Protein AF-A0A7S1QYD1-F1 (afdb_monomer_lite)

Foldseek 3Di:
DDDDPDPPDDDVQKDKDKDFADPLLDPVLLVLVQPDPQQQLLCLQLVWPDKDKDWDFDDDPPPDTDTTIMIMTIDGPSSRVSSNLVVNQVSVCSSPPAAPDRDPVLVVQWDKDWAQPVCPCVCQDDSRVNVVVLCVVLSKHKDFRDKDAADPDDDDPPDPVCVLVVVLVCRLRHITTIMIIGHPPQSNLLSRVVSVLVRCLVRPCNVVDPADAQGKDDDPAQFKDKIKGFHHDQCQVVQDQVVQVVLCVVLVWRWDDHRRIIITTGGPSSSVSSVD

Sequence (276 aa):
MASRMEVAQPCNGIGLDFTELPSSTTYGTTNRLRQSETLTPVRRASGCIKVEMFMHPKWSATADRSDVPCVLTVGTREQRWKASQLIVAFAASLGGKGLMALPAHLAGECRLVCVPNGMMAGFLGPRLCNLHRVEEETGAFAFVLRERRGQQGKRDLDDSADMLKVMLDQLRTGPASEIAIFGPARARLAAEIKTMAQIEERYHGYFERSAGPGSEVLDPVEGLGIDMVWLAGDFEDSASRTRAEILSGASGCHVESAGRLVFVAGARGQRARARE

Radius of gyration: 22.44 Å; chains: 1; bounding box: 51×50×75 Å

Structure (mmCIF, N/CA/C/O backbone):
data_AF-A0A7S1QYD1-F1
#
_entry.id   AF-A0A7S1QYD1-F1
#
loop_
_atom_site.group_PDB
_atom_site.id
_atom_site.type_symbol
_atom_site.label_atom_id
_atom_site.label_alt_id
_atom_site.label_comp_id
_atom_site.label_asym_id
_atom_site.label_entity_id
_atom_site.label_seq_id
_atom_site.pdbx_PDB_ins_code
_atom_site.Cartn_x
_atom_site.Cartn_y
_atom_site.Cartn_z
_atom_site.occupancy
_atom_site.B_iso_or_equiv
_atom_site.auth_seq_id
_atom_site.auth_comp_id
_atom_site.auth_asym_id
_atom_site.auth_atom_id
_atom_site.pdbx_PDB_model_num
ATOM 1 N N . MET A 1 1 ? 16.521 -20.429 -47.624 1.00 37.50 1 MET A N 1
ATOM 2 C CA . MET A 1 1 ? 15.920 -21.263 -46.561 1.00 37.50 1 MET A CA 1
ATOM 3 C C . MET A 1 1 ? 16.365 -20.703 -45.220 1.00 37.50 1 MET A C 1
ATOM 5 O O . MET A 1 1 ? 17.507 -20.916 -44.844 1.00 37.50 1 MET A O 1
ATOM 9 N N . ALA A 1 2 ? 15.526 -19.906 -44.556 1.00 35.50 2 ALA A N 1
ATOM 10 C CA . ALA A 1 2 ? 15.816 -19.423 -43.207 1.00 35.50 2 ALA A CA 1
ATOM 11 C C . ALA A 1 2 ? 15.525 -20.563 -42.226 1.00 35.50 2 ALA A C 1
ATOM 13 O O . ALA A 1 2 ? 14.392 -21.047 -42.180 1.00 35.50 2 ALA A O 1
ATOM 14 N N . SER A 1 3 ? 16.544 -21.039 -41.504 1.00 40.72 3 SER A N 1
ATOM 15 C CA . SER A 1 3 ? 16.325 -22.034 -40.460 1.00 40.72 3 SER A CA 1
ATOM 16 C C . SER A 1 3 ? 15.527 -21.376 -39.338 1.00 40.72 3 SER A C 1
ATOM 18 O O . SER A 1 3 ? 15.857 -20.305 -38.826 1.00 40.72 3 SER A O 1
ATOM 20 N N . ARG A 1 4 ? 14.401 -22.000 -39.009 1.00 41.09 4 ARG A N 1
ATOM 21 C CA . ARG A 1 4 ? 13.581 -21.647 -37.861 1.00 41.09 4 ARG A CA 1
ATOM 22 C C . ARG A 1 4 ? 14.432 -21.984 -36.639 1.00 41.09 4 ARG A C 1
ATOM 24 O O . ARG A 1 4 ? 14.657 -23.160 -36.380 1.00 41.09 4 ARG A O 1
ATOM 31 N N . MET A 1 5 ? 14.972 -20.971 -35.956 1.00 34.75 5 MET A N 1
ATOM 32 C CA . MET A 1 5 ? 15.624 -21.172 -34.661 1.00 34.75 5 MET A CA 1
ATOM 33 C C . MET A 1 5 ? 14.607 -21.844 -33.744 1.00 34.75 5 MET A C 1
ATOM 35 O O . MET A 1 5 ? 13.596 -21.242 -33.374 1.00 34.75 5 MET A O 1
ATOM 39 N N . GLU A 1 6 ? 14.844 -23.114 -33.437 1.00 41.72 6 GLU A N 1
ATOM 40 C CA . GLU A 1 6 ? 14.104 -23.821 -32.410 1.00 41.72 6 GLU A CA 1
ATOM 41 C C . GLU A 1 6 ? 14.415 -23.137 -31.082 1.00 41.72 6 GLU A C 1
ATOM 43 O O . GLU A 1 6 ? 15.541 -23.155 -30.584 1.00 41.72 6 GLU A O 1
ATOM 48 N N . VAL A 1 7 ? 13.407 -22.458 -30.539 1.00 46.06 7 VAL A N 1
ATOM 49 C CA . VAL A 1 7 ? 13.459 -21.911 -29.189 1.00 46.06 7 VAL A CA 1
ATOM 50 C C . VAL A 1 7 ? 13.468 -23.110 -28.251 1.00 46.06 7 VAL A C 1
ATOM 52 O O . VAL A 1 7 ? 12.438 -23.752 -28.045 1.00 46.06 7 VAL A O 1
ATOM 55 N N . ALA A 1 8 ? 14.654 -23.437 -27.739 1.00 45.12 8 ALA A N 1
ATOM 56 C CA . ALA A 1 8 ? 14.838 -24.455 -26.719 1.00 45.12 8 ALA A CA 1
ATOM 57 C C . ALA A 1 8 ? 13.841 -24.227 -25.569 1.00 45.12 8 ALA A C 1
ATOM 59 O O . ALA A 1 8 ? 13.646 -23.097 -25.111 1.00 45.12 8 ALA A O 1
ATOM 60 N N . GLN A 1 9 ? 13.186 -25.306 -25.135 1.00 55.56 9 GLN A N 1
ATOM 61 C CA . GLN A 1 9 ? 12.243 -25.293 -24.016 1.00 55.56 9 GLN A CA 1
ATOM 62 C C . GLN A 1 9 ? 12.875 -24.615 -22.785 1.00 55.56 9 GLN A C 1
ATOM 64 O O . GLN A 1 9 ? 14.043 -24.871 -22.484 1.00 55.56 9 GLN A O 1
ATOM 69 N N . PRO A 1 10 ? 12.140 -23.745 -22.067 1.00 51.31 10 PRO A N 1
ATOM 70 C CA . PRO A 1 10 ? 12.738 -22.904 -21.045 1.00 51.31 10 PRO A CA 1
ATOM 71 C C . PRO A 1 10 ? 13.207 -23.731 -19.846 1.00 51.31 10 PRO A C 1
ATOM 73 O O . PRO A 1 10 ? 12.417 -24.312 -19.104 1.00 51.31 10 PRO A O 1
ATOM 76 N N . CYS A 1 11 ? 14.517 -23.694 -19.637 1.00 55.06 11 CYS A N 1
ATOM 77 C CA . CYS A 1 11 ? 15.203 -23.971 -18.387 1.00 55.06 11 CYS A CA 1
ATOM 78 C C . CYS A 1 11 ? 14.523 -23.228 -17.217 1.00 55.06 11 CYS A C 1
ATOM 80 O O . CYS A 1 11 ? 14.557 -22.006 -17.143 1.00 55.06 11 CYS A O 1
ATOM 82 N N . ASN A 1 12 ? 13.868 -23.956 -16.307 1.00 61.97 12 ASN A N 1
ATOM 83 C CA . ASN A 1 12 ? 13.352 -23.504 -15.000 1.00 61.97 12 ASN A CA 1
ATOM 84 C C . ASN A 1 12 ? 12.504 -22.203 -14.959 1.00 61.97 12 ASN A C 1
ATOM 86 O O . ASN A 1 12 ? 12.249 -21.673 -13.880 1.00 61.97 12 ASN A O 1
ATOM 90 N N . GLY A 1 13 ? 12.065 -21.664 -16.101 1.00 76.44 13 GLY A N 1
ATOM 91 C CA . GLY A 1 13 ? 11.256 -20.443 -16.213 1.00 76.44 13 GLY A CA 1
ATOM 92 C C . GLY A 1 13 ? 11.946 -19.129 -15.810 1.00 76.44 13 GLY A C 1
ATOM 93 O O . GLY A 1 13 ? 11.356 -18.065 -16.016 1.00 76.44 13 GLY A O 1
ATOM 94 N N . ILE A 1 14 ? 13.168 -19.167 -15.266 1.00 90.25 14 ILE A N 1
ATOM 95 C CA . ILE A 1 14 ? 13.939 -17.980 -14.873 1.00 90.25 14 ILE A CA 1
ATOM 96 C C . ILE A 1 14 ? 14.665 -17.433 -16.097 1.00 90.25 14 ILE A C 1
ATOM 98 O O . ILE A 1 14 ? 15.308 -18.157 -16.847 1.00 90.25 14 ILE A O 1
ATOM 102 N N . GLY A 1 15 ? 14.594 -16.125 -16.279 1.00 92.81 15 GLY A N 1
ATOM 103 C CA . GLY A 1 15 ? 15.361 -15.436 -17.305 1.00 92.81 15 GLY A CA 1
ATOM 104 C C . GLY A 1 15 ? 15.492 -13.958 -16.991 1.00 92.81 15 GLY A C 1
ATOM 105 O O . GLY A 1 15 ? 15.177 -13.510 -15.884 1.00 92.81 15 GLY A O 1
ATOM 106 N N . LEU A 1 16 ? 15.923 -13.218 -17.998 1.00 94.44 16 LEU A N 1
ATOM 107 C CA . LEU A 1 16 ? 16.202 -11.796 -17.935 1.00 94.44 16 LEU A CA 1
ATOM 108 C C . LEU A 1 16 ? 15.419 -11.100 -19.046 1.00 94.44 16 LEU A C 1
ATOM 110 O O . LEU A 1 16 ? 15.259 -11.648 -20.135 1.00 94.44 16 LEU A O 1
ATOM 114 N N . ASP A 1 17 ? 14.888 -9.927 -18.736 1.00 93.75 17 ASP A N 1
ATOM 115 C CA . ASP A 1 17 ? 14.203 -9.054 -19.684 1.00 93.75 17 ASP A CA 1
ATOM 116 C C . ASP A 1 17 ? 14.572 -7.604 -19.378 1.00 93.75 17 ASP A C 1
ATOM 118 O O . ASP A 1 17 ? 14.936 -7.282 -18.241 1.00 93.75 17 ASP A O 1
ATOM 122 N N . PHE A 1 18 ? 14.483 -6.729 -20.372 1.00 92.69 18 PHE A N 1
ATOM 123 C CA . PHE A 1 18 ? 14.629 -5.299 -20.152 1.00 92.69 18 PHE A CA 1
ATOM 124 C C . PHE A 1 18 ? 13.453 -4.538 -20.748 1.00 92.69 18 PHE A C 1
ATOM 126 O O . PHE A 1 18 ? 12.887 -4.903 -21.773 1.00 92.69 18 PHE A O 1
ATOM 133 N N . THR A 1 19 ? 13.064 -3.459 -20.083 1.00 92.81 19 THR A N 1
ATOM 134 C CA . THR A 1 19 ? 11.958 -2.609 -20.515 1.00 92.81 19 THR A CA 1
ATOM 135 C C . THR A 1 19 ? 12.451 -1.179 -20.639 1.00 92.81 19 THR A C 1
ATOM 137 O O . THR A 1 19 ? 12.965 -0.609 -19.676 1.00 92.81 19 THR A O 1
ATOM 140 N N . GLU A 1 20 ? 12.309 -0.609 -21.833 1.00 91.19 20 GLU A N 1
ATOM 141 C CA . GLU A 1 20 ? 12.514 0.820 -22.065 1.00 91.19 20 GLU A CA 1
ATOM 142 C C . GLU A 1 20 ? 11.410 1.610 -21.356 1.00 91.19 20 GLU A C 1
ATOM 144 O O . GLU A 1 20 ? 10.224 1.293 -21.486 1.00 91.19 20 GLU A O 1
ATOM 149 N N . LEU A 1 21 ? 11.784 2.639 -20.594 1.00 87.00 21 LEU A N 1
ATOM 150 C CA . LEU A 1 21 ? 10.787 3.539 -20.025 1.00 87.00 21 LEU A CA 1
ATOM 151 C C . LEU A 1 21 ? 10.216 4.447 -21.125 1.00 87.00 21 LEU A C 1
ATOM 153 O O . LEU A 1 21 ? 10.928 4.782 -22.076 1.00 87.00 21 LEU A O 1
ATOM 157 N N . PRO A 1 22 ? 8.948 4.886 -21.006 1.00 80.88 22 PRO A N 1
ATOM 158 C CA . PRO A 1 22 ? 8.318 5.741 -22.006 1.00 80.88 22 PRO A CA 1
ATOM 159 C C . PRO A 1 22 ? 9.164 6.981 -22.305 1.00 80.88 22 PRO A C 1
ATOM 161 O O . PRO A 1 22 ? 9.688 7.601 -21.382 1.00 80.88 22 PRO A O 1
ATOM 164 N N . SER A 1 23 ? 9.240 7.403 -23.568 1.00 66.50 23 SER A N 1
ATOM 165 C CA . SER A 1 23 ? 9.992 8.600 -23.990 1.00 66.50 23 SER A CA 1
ATOM 166 C C . SER A 1 23 ? 9.488 9.905 -23.359 1.00 66.50 23 SER A C 1
ATOM 168 O O . SER A 1 23 ? 10.211 10.895 -23.320 1.00 66.50 23 SER A O 1
ATOM 170 N N . SER A 1 24 ? 8.269 9.907 -22.807 1.00 65.56 24 SER A N 1
ATOM 171 C CA . SER A 1 24 ? 7.731 10.992 -21.977 1.00 65.56 24 SER A CA 1
ATOM 172 C C . SER A 1 24 ? 8.401 11.104 -20.600 1.00 65.56 24 SER A C 1
ATOM 174 O O . SER A 1 24 ? 8.144 12.058 -19.864 1.00 65.56 24 SER A O 1
ATOM 176 N N . THR A 1 25 ? 9.229 10.131 -20.222 1.00 66.12 25 THR A N 1
ATOM 177 C CA . THR A 1 25 ? 9.999 10.141 -18.978 1.00 66.12 25 THR A CA 1
ATOM 178 C C . THR A 1 25 ? 11.131 11.148 -19.130 1.00 66.12 25 THR A C 1
ATOM 180 O O . THR A 1 25 ? 12.158 10.872 -19.743 1.00 66.12 25 THR A O 1
ATOM 183 N N . THR A 1 26 ? 10.936 12.347 -18.587 1.00 71.00 26 THR A N 1
ATOM 184 C CA . THR A 1 26 ? 11.958 13.398 -18.621 1.00 71.00 26 THR A CA 1
ATOM 185 C C . THR A 1 26 ? 13.224 12.962 -17.878 1.00 71.00 26 THR A C 1
ATOM 187 O O . THR A 1 26 ? 13.167 12.143 -16.956 1.00 71.00 26 THR A O 1
ATOM 190 N N . TYR A 1 27 ? 14.364 13.574 -18.209 1.00 69.19 27 TYR A N 1
ATOM 191 C CA . TYR A 1 27 ? 15.635 13.363 -17.499 1.00 69.19 27 TYR A CA 1
ATOM 192 C C . TYR A 1 27 ? 15.518 13.595 -15.974 1.00 69.19 27 TYR A C 1
ATOM 194 O O . TYR A 1 27 ? 16.171 12.944 -15.162 1.00 69.19 27 TYR A O 1
ATOM 202 N N . GLY A 1 28 ? 14.624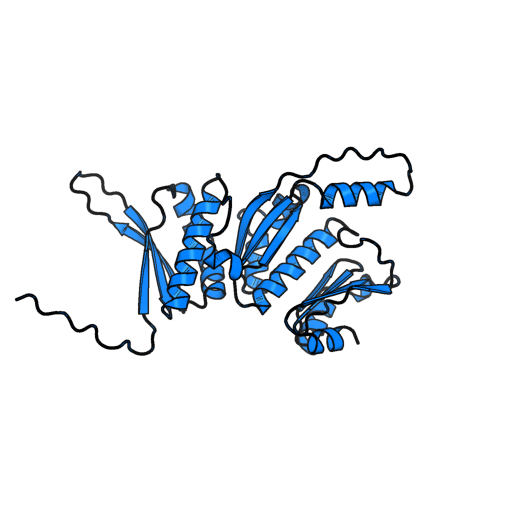 14.497 -15.552 1.00 72.75 28 GLY A N 1
ATOM 203 C CA . GLY A 1 28 ? 14.307 14.694 -14.136 1.00 72.75 28 GLY A CA 1
ATOM 204 C C . GLY A 1 28 ? 13.573 13.504 -13.509 1.00 72.75 28 GLY A C 1
ATOM 205 O O . GLY A 1 28 ? 13.799 13.179 -12.347 1.00 72.75 28 GLY A O 1
ATOM 206 N N . THR A 1 29 ? 12.701 12.820 -14.249 1.00 75.50 29 THR A N 1
ATOM 207 C CA . THR A 1 29 ? 12.017 11.611 -13.770 1.00 75.50 29 THR A CA 1
ATOM 208 C C . THR A 1 29 ? 12.955 10.411 -13.721 1.00 75.50 29 THR A C 1
ATOM 210 O O . THR A 1 29 ? 12.924 9.679 -12.737 1.00 75.50 29 THR A O 1
ATOM 213 N N . THR A 1 30 ? 13.840 10.236 -14.705 1.00 75.19 30 THR A N 1
ATOM 214 C CA . THR A 1 30 ? 14.842 9.157 -14.675 1.00 75.19 30 THR A CA 1
ATOM 215 C C . THR A 1 30 ? 15.823 9.320 -13.520 1.00 75.19 30 THR A C 1
ATOM 217 O O . THR A 1 30 ? 16.095 8.351 -12.815 1.00 75.19 30 THR A O 1
ATOM 220 N N . ASN A 1 31 ? 16.292 10.544 -13.254 1.00 76.69 31 ASN A N 1
ATOM 221 C CA . ASN A 1 31 ? 17.132 10.813 -12.088 1.00 76.69 31 ASN A CA 1
ATOM 222 C C . ASN A 1 31 ? 16.390 10.581 -10.773 1.00 76.69 31 ASN A C 1
ATOM 224 O O . ASN A 1 31 ? 16.968 9.999 -9.860 1.00 76.69 31 ASN A O 1
ATOM 228 N N . ARG A 1 32 ? 15.111 10.968 -10.677 1.00 76.88 32 ARG A N 1
ATOM 229 C CA . ARG A 1 32 ? 14.288 10.672 -9.495 1.00 76.88 32 ARG A CA 1
ATOM 230 C C . ARG A 1 32 ? 14.125 9.170 -9.285 1.00 76.88 32 ARG A C 1
ATOM 232 O O . ARG A 1 32 ? 14.333 8.718 -8.170 1.00 76.88 32 ARG A O 1
ATOM 239 N N . LEU A 1 33 ? 13.841 8.402 -10.337 1.00 79.62 33 LEU A N 1
ATOM 240 C CA . LEU A 1 33 ? 13.760 6.939 -10.268 1.00 79.62 33 LEU A CA 1
ATOM 241 C C . LEU A 1 33 ? 15.083 6.321 -9.808 1.00 79.62 33 LEU A C 1
ATOM 243 O O . LEU A 1 33 ? 15.089 5.498 -8.900 1.00 79.62 33 LEU A O 1
ATOM 247 N N . ARG A 1 34 ? 16.208 6.767 -10.374 1.00 79.44 34 ARG A N 1
ATOM 248 C CA . ARG A 1 34 ? 17.543 6.258 -10.037 1.00 79.44 34 ARG A CA 1
ATOM 249 C C . ARG A 1 34 ? 17.982 6.603 -8.613 1.00 79.44 34 ARG A C 1
ATOM 251 O O . ARG A 1 34 ? 18.654 5.802 -7.977 1.00 79.44 34 ARG A O 1
ATOM 258 N N . GLN A 1 35 ? 17.651 7.803 -8.141 1.00 72.94 35 GLN A N 1
ATOM 259 C CA . GLN A 1 35 ? 17.961 8.252 -6.780 1.00 72.94 35 GLN A CA 1
ATOM 260 C C . GLN A 1 35 ?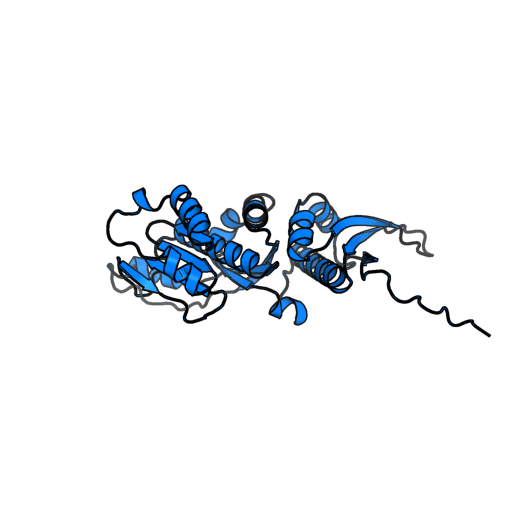 16.980 7.701 -5.745 1.00 72.94 35 GLN A C 1
ATOM 262 O O . GLN A 1 35 ? 17.280 7.705 -4.555 1.00 72.94 35 GLN A O 1
ATOM 267 N N . SER A 1 36 ? 15.797 7.273 -6.180 1.00 69.50 36 SER A N 1
ATOM 268 C CA . SER A 1 36 ? 14.801 6.699 -5.292 1.00 69.50 36 SER A CA 1
ATOM 269 C C . SER A 1 36 ? 15.129 5.244 -4.973 1.00 69.50 36 SER A C 1
ATOM 271 O O . SER A 1 36 ? 15.484 4.461 -5.851 1.00 69.50 36 SER A O 1
ATOM 273 N N . GLU A 1 37 ? 14.908 4.847 -3.726 1.00 80.69 37 GLU A N 1
ATOM 274 C CA . GLU A 1 37 ? 15.027 3.451 -3.286 1.00 80.69 37 GLU A CA 1
ATOM 275 C C . GLU A 1 37 ? 13.856 2.568 -3.767 1.00 80.69 37 GLU A C 1
ATOM 277 O O . GLU A 1 37 ? 13.717 1.423 -3.345 1.00 80.69 37 GLU A O 1
ATOM 282 N N . THR A 1 38 ? 13.039 3.065 -4.704 1.00 84.50 38 THR A N 1
ATOM 283 C CA . THR A 1 38 ? 11.767 2.473 -5.160 1.00 84.50 38 THR A CA 1
ATOM 284 C C . THR A 1 38 ? 11.922 1.133 -5.874 1.00 84.50 38 THR A C 1
ATOM 286 O O . THR A 1 38 ? 11.001 0.315 -5.865 1.00 84.50 38 THR A O 1
ATOM 289 N N . LEU A 1 39 ? 13.092 0.842 -6.455 1.00 90.62 39 LEU A N 1
ATOM 290 C CA . LEU A 1 39 ? 13.331 -0.443 -7.121 1.00 90.62 39 LEU A CA 1
ATOM 291 C C . LEU A 1 39 ? 13.299 -1.622 -6.138 1.00 90.62 39 LEU A C 1
ATOM 293 O O . LEU A 1 39 ? 12.929 -2.733 -6.522 1.00 90.62 39 LEU A O 1
ATOM 297 N N . THR A 1 40 ? 13.650 -1.393 -4.869 1.00 93.00 40 THR A N 1
ATOM 298 C CA . THR A 1 40 ? 13.626 -2.436 -3.835 1.00 93.00 40 THR A CA 1
ATOM 299 C C . THR A 1 40 ? 12.190 -2.853 -3.482 1.00 93.00 40 THR A C 1
ATOM 301 O O . THR A 1 40 ? 11.902 -4.052 -3.581 1.00 93.00 40 THR A O 1
ATOM 304 N N . PRO A 1 41 ? 11.269 -1.928 -3.148 1.00 93.94 41 PRO A N 1
ATOM 305 C CA . PRO A 1 41 ? 9.838 -2.207 -3.048 1.00 93.94 41 PRO A CA 1
ATOM 306 C C . PRO A 1 41 ? 9.258 -2.880 -4.294 1.00 93.94 41 PRO A C 1
ATOM 308 O O . PRO A 1 41 ? 8.600 -3.912 -4.174 1.00 93.94 41 PRO A O 1
ATOM 311 N N . VAL A 1 42 ? 9.567 -2.389 -5.502 1.00 95.06 42 VAL A N 1
ATOM 312 C CA . VAL A 1 42 ? 9.089 -3.008 -6.755 1.00 95.06 42 VAL A CA 1
ATOM 313 C C . VAL A 1 42 ? 9.552 -4.459 -6.874 1.00 95.06 42 VAL A C 1
ATOM 315 O O . VAL A 1 42 ? 8.763 -5.334 -7.240 1.00 95.06 42 VAL A O 1
ATOM 318 N N . ARG A 1 43 ? 10.817 -4.749 -6.551 1.00 95.62 43 ARG A N 1
ATOM 319 C CA . ARG A 1 43 ? 11.358 -6.114 -6.551 1.00 95.62 43 ARG A CA 1
ATOM 320 C C . ARG A 1 43 ? 10.578 -7.022 -5.599 1.00 95.62 43 ARG A C 1
ATOM 322 O O . ARG A 1 43 ? 10.176 -8.110 -6.002 1.00 95.62 43 ARG A O 1
ATOM 329 N N . ARG A 1 44 ? 10.317 -6.567 -4.367 1.00 94.88 44 ARG A N 1
ATOM 330 C CA . ARG A 1 44 ? 9.527 -7.319 -3.373 1.00 94.88 44 ARG A CA 1
ATOM 331 C C . ARG A 1 44 ? 8.087 -7.531 -3.851 1.00 94.88 44 ARG A C 1
ATOM 333 O O . ARG A 1 44 ? 7.587 -8.651 -3.807 1.00 94.88 44 ARG A O 1
ATOM 340 N N . ALA A 1 45 ? 7.452 -6.488 -4.381 1.00 95.38 45 ALA A N 1
ATOM 341 C CA . ALA A 1 45 ? 6.059 -6.522 -4.810 1.00 95.38 45 ALA A CA 1
ATOM 342 C C . ALA A 1 45 ? 5.815 -7.375 -6.069 1.00 95.38 45 ALA A C 1
ATOM 344 O O . ALA A 1 45 ? 4.754 -7.987 -6.219 1.00 95.38 45 ALA A O 1
ATOM 345 N N . SER A 1 46 ? 6.786 -7.413 -6.983 1.00 95.38 46 SER A N 1
ATOM 346 C CA . SER A 1 46 ? 6.742 -8.238 -8.198 1.00 95.38 46 SER A CA 1
ATOM 347 C C . SER A 1 46 ? 7.206 -9.677 -7.977 1.00 95.38 46 SER A C 1
ATOM 349 O O . SER A 1 46 ? 6.875 -10.543 -8.781 1.00 95.38 46 SER A O 1
ATOM 351 N N . GLY A 1 47 ? 7.968 -9.940 -6.911 1.00 94.94 47 GLY A N 1
ATOM 352 C CA . GLY A 1 47 ? 8.622 -11.227 -6.674 1.00 94.94 47 GLY A CA 1
ATOM 353 C C . GLY A 1 47 ? 9.861 -11.460 -7.543 1.00 94.94 47 GLY A C 1
ATOM 354 O O . GLY A 1 47 ? 10.384 -12.570 -7.559 1.00 94.94 47 GLY A O 1
ATOM 355 N N . CYS A 1 48 ? 10.338 -10.444 -8.270 1.00 95.88 48 CYS A N 1
ATOM 356 C CA . CYS A 1 48 ? 11.570 -10.541 -9.048 1.00 95.88 48 CYS A CA 1
ATOM 357 C C . CYS A 1 48 ? 12.779 -10.853 -8.157 1.00 95.88 48 CYS A C 1
ATOM 359 O O . CYS A 1 48 ? 12.912 -10.365 -7.035 1.00 95.88 48 CYS A O 1
ATOM 361 N N . ILE A 1 49 ? 13.732 -11.597 -8.713 1.00 96.00 49 ILE A N 1
ATOM 362 C CA . ILE A 1 49 ? 15.027 -11.867 -8.081 1.00 96.00 49 ILE A CA 1
ATOM 363 C C . ILE A 1 49 ? 15.824 -10.562 -7.994 1.00 96.00 49 ILE A C 1
ATOM 365 O O . ILE A 1 49 ? 16.353 -10.218 -6.933 1.00 96.00 49 ILE A O 1
ATOM 369 N N . LYS A 1 50 ? 15.859 -9.810 -9.101 1.00 95.19 50 LYS A N 1
ATOM 370 C CA . LYS A 1 50 ? 16.579 -8.541 -9.238 1.00 95.19 50 LYS A CA 1
ATOM 371 C C . LYS A 1 50 ? 15.814 -7.589 -10.155 1.00 95.19 50 LYS A C 1
ATOM 373 O O . LYS A 1 50 ? 15.226 -8.009 -11.150 1.00 95.19 50 LYS A O 1
ATOM 378 N N . VAL A 1 51 ? 15.844 -6.311 -9.796 1.00 94.94 51 VAL A N 1
ATOM 379 C CA . VAL A 1 51 ? 15.364 -5.189 -10.605 1.00 94.94 51 VAL A CA 1
ATOM 380 C C . VAL A 1 51 ? 16.459 -4.131 -10.562 1.00 94.94 51 VAL A C 1
ATOM 382 O O . VAL A 1 51 ? 16.923 -3.784 -9.475 1.00 94.94 51 VAL A O 1
ATOM 385 N N . GLU A 1 52 ? 16.913 -3.668 -11.720 1.00 93.25 52 GLU A N 1
ATOM 386 C CA . GLU A 1 52 ? 18.015 -2.711 -11.825 1.00 93.25 52 GLU A CA 1
ATOM 387 C C . GLU A 1 52 ? 17.798 -1.755 -12.991 1.00 93.25 52 GLU A C 1
ATOM 389 O O . GLU A 1 52 ? 17.266 -2.145 -14.024 1.00 93.25 52 GLU A O 1
ATOM 394 N N . MET A 1 53 ? 18.195 -0.496 -12.832 1.00 91.31 53 MET A N 1
ATOM 395 C CA . MET A 1 53 ? 18.021 0.530 -13.855 1.00 91.31 53 MET A CA 1
ATOM 396 C C . MET A 1 53 ? 19.360 0.850 -14.515 1.00 91.31 53 MET A C 1
ATOM 398 O O . MET A 1 53 ? 20.372 0.998 -13.834 1.00 91.31 53 MET A O 1
ATOM 402 N N . PHE A 1 54 ? 19.360 0.988 -15.837 1.00 89.44 54 PHE A N 1
ATOM 403 C CA . PHE A 1 54 ? 20.540 1.324 -16.629 1.00 89.44 54 PHE A CA 1
ATOM 404 C C . PHE A 1 54 ? 20.166 2.246 -17.795 1.00 89.44 54 PHE A C 1
ATOM 406 O O . PHE A 1 54 ? 18.991 2.430 -18.104 1.00 89.44 54 PHE A O 1
ATOM 413 N N . MET A 1 55 ? 21.169 2.847 -18.432 1.00 87.75 55 MET A N 1
ATOM 414 C CA . MET A 1 55 ? 20.981 3.650 -19.640 1.00 87.75 55 MET A CA 1
ATOM 415 C C . MET A 1 55 ? 21.386 2.815 -20.854 1.00 87.75 55 MET A C 1
ATOM 417 O O . MET A 1 55 ? 22.526 2.358 -20.932 1.00 87.75 55 MET A O 1
ATOM 421 N N . HIS A 1 56 ? 20.457 2.593 -21.780 1.00 84.75 56 HIS A N 1
ATOM 422 C CA . HIS A 1 56 ? 20.722 1.909 -23.037 1.00 84.75 56 HIS A CA 1
ATOM 423 C C . HIS A 1 56 ? 21.058 2.942 -24.121 1.00 84.75 56 HIS A C 1
ATOM 425 O O . HIS A 1 56 ? 20.206 3.773 -24.451 1.00 84.75 56 HIS A O 1
ATOM 431 N N . PRO A 1 57 ? 22.254 2.898 -24.728 1.00 81.25 57 PRO A N 1
ATOM 432 C CA . PRO A 1 57 ? 22.590 3.806 -25.815 1.00 81.25 57 PRO A CA 1
ATOM 433 C C . PRO A 1 57 ? 21.710 3.490 -27.026 1.00 81.25 57 PRO A C 1
ATOM 435 O O . PRO A 1 57 ? 21.713 2.364 -27.528 1.00 81.25 57 PRO A O 1
ATOM 438 N N . LYS A 1 58 ? 20.933 4.462 -27.511 1.00 78.62 58 LYS A N 1
ATOM 439 C CA . LYS A 1 58 ? 20.164 4.293 -28.747 1.00 78.62 58 LYS A CA 1
ATOM 440 C C . LYS A 1 58 ? 20.981 4.835 -29.908 1.00 78.62 58 LYS A C 1
ATOM 442 O O . LYS A 1 58 ? 21.274 6.027 -29.970 1.00 78.62 58 LYS A O 1
ATOM 447 N N . TRP A 1 59 ? 21.377 3.952 -30.821 1.00 69.38 59 TRP A N 1
ATOM 448 C CA . TRP A 1 59 ? 22.044 4.376 -32.045 1.00 69.38 59 TRP A CA 1
ATOM 449 C C . TRP A 1 59 ? 21.001 4.961 -33.000 1.00 69.38 59 TRP A C 1
ATOM 451 O O . TRP A 1 59 ? 20.179 4.226 -33.547 1.00 69.38 59 TRP A O 1
ATOM 461 N N . SER A 1 60 ? 21.020 6.279 -33.184 1.00 69.88 60 SER A N 1
ATOM 462 C CA . SER A 1 60 ? 20.261 6.950 -34.238 1.00 69.88 60 SER A CA 1
ATOM 463 C C . SER A 1 60 ? 21.161 7.200 -35.451 1.00 69.88 60 SER A C 1
ATOM 465 O O . SER A 1 60 ? 22.357 7.447 -35.312 1.00 69.88 60 SER A O 1
ATOM 467 N N . ALA A 1 61 ? 20.592 7.118 -36.658 1.00 68.06 61 ALA A N 1
ATOM 468 C CA . ALA A 1 61 ? 21.290 7.476 -37.898 1.00 68.06 61 ALA A CA 1
ATOM 469 C C . ALA A 1 61 ? 21.599 8.984 -37.972 1.00 68.06 61 ALA A C 1
ATOM 471 O O . ALA A 1 61 ? 22.533 9.404 -38.651 1.00 68.06 61 ALA A O 1
ATOM 472 N N . THR A 1 62 ? 20.827 9.796 -37.250 1.00 64.56 62 THR A N 1
ATOM 473 C CA . THR A 1 62 ? 21.147 11.190 -36.943 1.00 64.56 62 THR A CA 1
ATOM 474 C C . THR A 1 62 ? 22.046 11.212 -35.707 1.00 64.56 62 THR A C 1
ATOM 476 O O . THR A 1 62 ? 21.772 10.497 -34.752 1.00 64.56 62 THR A O 1
ATOM 479 N N . ALA A 1 63 ? 23.123 12.001 -35.714 1.00 57.38 63 ALA A N 1
ATOM 480 C CA . ALA A 1 63 ? 24.215 11.999 -34.724 1.00 57.38 63 ALA A CA 1
ATOM 481 C C . ALA A 1 63 ? 23.834 12.340 -33.259 1.00 57.38 63 ALA A C 1
ATOM 483 O O . ALA A 1 63 ? 24.711 12.617 -32.442 1.00 57.38 63 ALA A O 1
ATOM 484 N N . ASP A 1 64 ? 22.549 12.326 -32.916 1.00 64.44 64 ASP A N 1
ATOM 485 C CA . ASP A 1 64 ? 22.050 12.579 -31.575 1.00 64.44 64 ASP A CA 1
ATOM 486 C C . ASP A 1 64 ? 22.028 11.265 -30.776 1.00 64.44 64 ASP A C 1
ATOM 488 O O . ASP A 1 64 ? 21.181 10.387 -30.974 1.00 64.44 64 ASP A O 1
ATOM 492 N N . ARG A 1 65 ? 23.023 11.091 -29.900 1.00 61.34 65 ARG A N 1
ATOM 493 C CA . ARG A 1 65 ? 23.058 9.990 -28.931 1.00 61.34 65 ARG A CA 1
ATOM 494 C C . ARG A 1 65 ? 22.041 10.286 -27.833 1.00 61.34 65 ARG A C 1
ATOM 496 O O . ARG A 1 65 ? 22.356 10.960 -26.857 1.00 61.34 65 ARG A O 1
ATOM 503 N N . SER A 1 66 ? 20.836 9.745 -27.969 1.00 74.06 66 SER A N 1
ATOM 504 C CA . SER A 1 66 ? 19.869 9.727 -26.874 1.00 74.06 66 SER A CA 1
ATOM 505 C C . SER A 1 66 ? 20.011 8.422 -26.090 1.00 74.06 66 SER A C 1
ATOM 507 O O . SER A 1 66 ? 19.636 7.352 -26.581 1.00 74.06 66 SER A O 1
ATOM 509 N N . ASP A 1 67 ? 20.540 8.492 -24.874 1.00 82.44 67 ASP A N 1
ATOM 510 C CA . ASP A 1 67 ? 20.489 7.363 -23.950 1.00 82.44 67 ASP A CA 1
ATOM 511 C C . ASP A 1 67 ? 19.042 7.150 -23.484 1.00 82.44 67 ASP A C 1
ATOM 513 O O . ASP A 1 67 ? 18.383 8.080 -23.011 1.00 82.44 67 ASP A O 1
ATOM 517 N N . VAL A 1 68 ? 18.540 5.920 -23.604 1.00 85.00 68 VAL A N 1
ATOM 518 C CA . VAL A 1 68 ? 17.192 5.557 -23.160 1.00 85.00 68 VAL A CA 1
ATOM 519 C C . VAL A 1 68 ? 17.273 4.911 -21.780 1.00 85.00 68 VAL A C 1
ATOM 521 O O . VAL A 1 68 ? 18.018 3.950 -21.597 1.00 85.00 68 VAL A O 1
ATOM 524 N N . PRO A 1 69 ? 16.526 5.407 -20.784 1.00 87.88 69 PRO A N 1
ATOM 525 C CA . PRO A 1 69 ? 16.426 4.741 -19.493 1.00 87.88 69 PRO A CA 1
ATOM 526 C C . PRO A 1 69 ? 15.723 3.384 -19.637 1.00 87.88 69 PRO A C 1
ATOM 528 O O . PRO A 1 69 ? 14.591 3.296 -20.117 1.00 87.88 69 PRO A O 1
ATOM 531 N N . CYS A 1 70 ? 16.374 2.331 -19.163 1.00 90.69 70 CYS A N 1
ATOM 532 C CA . CYS A 1 70 ? 15.867 0.968 -19.193 1.00 90.69 70 CYS A CA 1
ATOM 533 C C . CYS A 1 70 ? 15.882 0.359 -17.797 1.00 90.69 70 CYS A C 1
ATOM 535 O O . CYS A 1 70 ? 16.718 0.697 -16.957 1.00 90.69 70 CYS A O 1
ATOM 537 N N . VAL A 1 71 ? 14.978 -0.587 -17.564 1.00 93.44 71 VAL A N 1
ATOM 538 C CA . VAL A 1 71 ? 15.007 -1.427 -16.368 1.00 93.44 71 VAL A CA 1
ATOM 539 C C . VAL A 1 71 ? 15.208 -2.874 -16.764 1.00 93.44 71 VAL A C 1
ATOM 541 O O . VAL A 1 71 ? 14.447 -3.424 -17.552 1.00 93.44 71 VAL A O 1
ATOM 544 N N . LEU A 1 72 ? 16.237 -3.473 -16.183 1.00 94.94 72 LEU A N 1
ATOM 545 C CA . LEU A 1 72 ? 16.542 -4.886 -16.198 1.00 94.94 72 LEU A CA 1
ATOM 546 C C . LEU A 1 72 ? 15.739 -5.604 -15.110 1.00 94.94 72 LEU A C 1
ATOM 548 O O . LEU A 1 72 ? 15.790 -5.228 -13.937 1.00 94.94 72 LEU A O 1
ATOM 552 N N . THR A 1 73 ? 15.038 -6.669 -15.480 1.00 96.50 73 THR A N 1
ATOM 553 C CA . THR A 1 73 ? 14.290 -7.516 -14.547 1.00 96.50 73 THR A CA 1
ATOM 554 C C . THR A 1 73 ? 14.739 -8.965 -14.678 1.00 96.50 73 THR A C 1
ATOM 556 O O . THR A 1 73 ? 14.934 -9.482 -15.779 1.00 96.50 73 THR A O 1
ATOM 559 N N . VAL A 1 74 ? 14.917 -9.636 -13.541 1.00 96.81 74 VAL A N 1
ATOM 560 C CA . VAL A 1 74 ? 15.325 -11.044 -13.474 1.00 96.81 74 VAL A CA 1
ATOM 561 C C . VAL A 1 74 ? 14.326 -11.804 -12.616 1.00 96.81 74 VAL A C 1
ATOM 563 O O . VAL A 1 74 ? 14.050 -11.409 -11.483 1.00 96.81 74 VAL A O 1
ATOM 566 N N . GLY A 1 75 ? 13.792 -12.899 -13.147 1.00 96.50 75 GLY A N 1
ATOM 567 C CA . GLY A 1 75 ? 12.761 -13.701 -12.487 1.00 96.50 75 GLY A CA 1
ATOM 568 C C . GLY A 1 75 ? 12.010 -14.588 -13.471 1.00 96.50 75 GLY A C 1
ATOM 569 O O . GLY A 1 75 ? 12.458 -14.778 -14.606 1.00 96.50 75 GLY A O 1
ATOM 570 N N . THR A 1 76 ? 10.861 -15.113 -13.052 1.00 96.00 76 THR A N 1
ATOM 571 C CA . THR A 1 76 ? 9.930 -15.815 -13.945 1.00 96.00 76 THR A CA 1
ATOM 572 C C . THR A 1 76 ? 9.285 -14.853 -14.942 1.00 96.00 76 THR A C 1
ATOM 574 O O . THR A 1 76 ? 9.311 -13.634 -14.760 1.00 96.00 76 THR A O 1
ATOM 577 N N . ARG A 1 77 ? 8.670 -15.384 -16.005 1.00 95.06 77 ARG A N 1
ATOM 578 C CA . ARG A 1 77 ? 7.957 -14.565 -17.001 1.00 95.06 77 ARG A CA 1
ATOM 579 C C . ARG A 1 77 ? 6.927 -13.622 -16.360 1.00 95.06 77 ARG A C 1
ATOM 581 O O . ARG A 1 77 ? 6.874 -12.453 -16.727 1.00 95.06 77 ARG A O 1
ATOM 588 N N . GLU A 1 78 ? 6.146 -14.117 -15.403 1.00 93.38 78 GLU A N 1
ATOM 589 C CA . GLU A 1 78 ? 5.115 -13.334 -14.708 1.00 93.38 78 GLU A CA 1
ATOM 590 C C . GLU A 1 78 ? 5.717 -12.255 -13.804 1.00 93.38 78 GLU A C 1
ATOM 592 O O . GLU A 1 78 ? 5.261 -11.113 -13.829 1.00 93.38 78 GLU A O 1
ATOM 597 N N . GLN A 1 79 ? 6.777 -12.588 -13.059 1.00 95.31 79 GLN A N 1
ATOM 598 C CA . GLN A 1 79 ? 7.472 -11.640 -12.181 1.00 95.31 79 GLN A CA 1
ATOM 599 C C . GLN A 1 79 ? 8.061 -10.477 -12.981 1.00 95.31 79 GLN A C 1
ATOM 601 O O . GLN A 1 79 ? 7.820 -9.315 -12.650 1.00 95.31 79 GLN A O 1
ATOM 606 N N . ARG A 1 80 ? 8.782 -10.786 -14.070 1.00 96.00 80 ARG A N 1
ATOM 607 C CA . ARG A 1 80 ? 9.383 -9.774 -14.951 1.00 96.00 80 ARG A CA 1
ATOM 608 C C . ARG A 1 80 ? 8.319 -8.877 -15.565 1.00 96.00 80 ARG A C 1
ATOM 610 O O . ARG A 1 80 ? 8.411 -7.660 -15.454 1.00 96.00 80 ARG A O 1
ATOM 617 N N . TRP A 1 81 ? 7.262 -9.476 -16.117 1.00 94.38 81 TRP A N 1
ATOM 618 C CA . TRP A 1 81 ? 6.157 -8.719 -16.695 1.00 94.38 81 TRP A CA 1
ATOM 619 C C . TRP A 1 81 ? 5.492 -7.799 -15.663 1.00 94.38 81 TRP A C 1
ATOM 621 O O . TRP A 1 81 ? 5.331 -6.607 -15.924 1.00 94.38 81 TRP A O 1
ATOM 631 N N . LYS A 1 82 ? 5.179 -8.303 -14.461 1.00 94.81 82 LYS A N 1
ATOM 632 C CA . LYS A 1 82 ? 4.598 -7.500 -13.376 1.00 94.81 82 LYS A CA 1
ATOM 633 C C . LYS A 1 82 ? 5.526 -6.355 -12.968 1.00 94.81 82 LYS A C 1
ATOM 635 O O . LYS A 1 82 ? 5.067 -5.220 -12.883 1.00 94.81 82 LYS A O 1
ATOM 640 N N . ALA A 1 83 ? 6.819 -6.617 -12.770 1.00 95.56 83 ALA A N 1
ATOM 641 C CA . ALA A 1 83 ? 7.804 -5.588 -12.432 1.00 95.56 83 ALA A CA 1
ATOM 642 C C . ALA A 1 83 ? 7.864 -4.479 -13.489 1.00 95.56 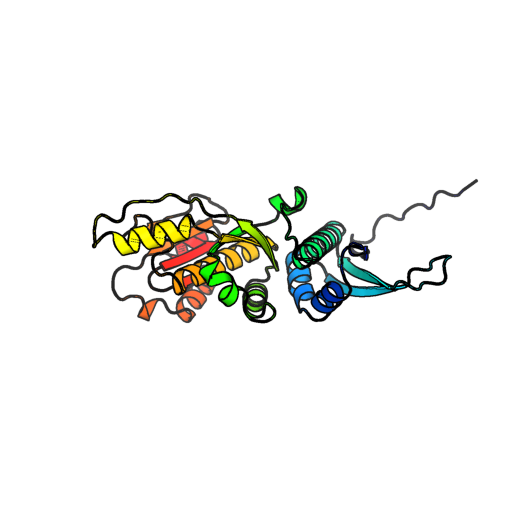83 ALA A C 1
ATOM 644 O O . ALA A 1 83 ? 7.756 -3.304 -13.145 1.00 95.56 83 ALA A O 1
ATOM 645 N N . SER A 1 84 ? 7.958 -4.839 -14.770 1.00 94.06 84 SER A N 1
ATOM 646 C CA . SER A 1 84 ? 7.982 -3.873 -15.869 1.00 94.06 84 SER A CA 1
ATOM 647 C C . SER A 1 84 ? 6.726 -3.003 -15.897 1.00 94.06 84 SER A C 1
ATOM 649 O O . SER A 1 84 ? 6.823 -1.783 -16.009 1.00 94.06 84 SER A O 1
ATOM 651 N N . GLN A 1 85 ? 5.544 -3.603 -15.730 1.00 93.94 85 GLN A N 1
ATOM 652 C CA . GLN A 1 85 ? 4.281 -2.863 -15.702 1.00 93.94 85 GLN A CA 1
ATOM 653 C C . GLN A 1 85 ? 4.195 -1.906 -14.503 1.00 93.94 85 GLN A C 1
ATOM 655 O O . GLN A 1 85 ? 3.766 -0.764 -14.669 1.00 93.94 85 GLN A O 1
ATOM 660 N N . LEU A 1 86 ? 4.643 -2.333 -13.316 1.00 94.25 86 LEU A N 1
ATOM 661 C CA . LEU A 1 86 ? 4.684 -1.482 -12.121 1.00 94.25 86 LEU A CA 1
ATOM 662 C C . LEU A 1 86 ? 5.605 -0.276 -12.308 1.00 94.25 86 LEU A C 1
ATOM 664 O O . LEU A 1 86 ? 5.228 0.840 -11.963 1.00 94.25 86 LEU A O 1
ATOM 668 N N . ILE A 1 87 ? 6.789 -0.485 -12.882 1.00 92.50 87 ILE A N 1
ATOM 669 C CA . ILE A 1 87 ? 7.768 0.585 -13.098 1.00 92.50 87 ILE A CA 1
ATOM 670 C C . ILE A 1 87 ? 7.271 1.569 -14.148 1.00 92.50 87 ILE A C 1
ATOM 672 O O . ILE A 1 87 ? 7.392 2.773 -13.948 1.00 92.50 87 ILE A O 1
ATOM 676 N N . VAL A 1 88 ? 6.698 1.085 -15.252 1.00 90.75 88 VAL A N 1
ATOM 677 C CA . VAL A 1 88 ? 6.132 1.958 -16.288 1.00 90.75 88 VAL A CA 1
ATOM 678 C C . VAL A 1 88 ? 4.990 2.796 -15.712 1.00 90.75 88 VAL A C 1
ATOM 680 O O . VAL A 1 88 ? 4.945 4.005 -15.946 1.00 90.75 88 VAL A O 1
ATOM 683 N N . ALA A 1 89 ? 4.106 2.191 -14.913 1.00 90.69 89 ALA A N 1
ATOM 684 C CA . ALA A 1 89 ? 3.044 2.922 -14.232 1.00 90.69 89 ALA A CA 1
ATOM 685 C C . ALA A 1 89 ? 3.618 3.964 -13.253 1.00 90.69 89 ALA A C 1
ATOM 687 O O . ALA A 1 89 ? 3.236 5.132 -13.279 1.00 90.69 89 ALA A O 1
ATOM 688 N N . PHE A 1 90 ? 4.602 3.590 -12.441 1.00 90.25 90 PHE A N 1
ATOM 689 C CA . PHE A 1 90 ? 5.230 4.515 -11.504 1.00 90.25 90 PHE A CA 1
ATOM 690 C C . PHE A 1 90 ? 5.972 5.669 -12.198 1.00 90.25 90 PHE A C 1
ATOM 692 O O . PHE A 1 90 ? 5.829 6.831 -11.824 1.00 90.25 90 PHE A O 1
ATOM 699 N N . ALA A 1 91 ? 6.714 5.391 -13.269 1.00 87.88 91 ALA A N 1
ATOM 700 C CA . ALA A 1 91 ? 7.364 6.422 -14.072 1.00 87.88 91 ALA A CA 1
ATOM 701 C C . ALA A 1 91 ? 6.339 7.414 -14.650 1.00 87.88 91 ALA A C 1
ATOM 703 O O . ALA A 1 91 ? 6.582 8.625 -14.657 1.00 87.88 91 ALA A O 1
ATOM 704 N N . ALA A 1 92 ? 5.174 6.918 -15.083 1.00 85.50 92 ALA A N 1
ATOM 705 C CA . ALA A 1 92 ? 4.080 7.755 -15.559 1.00 85.50 92 ALA A CA 1
ATOM 706 C C . ALA A 1 92 ? 3.468 8.622 -14.441 1.00 85.50 92 ALA A C 1
ATOM 708 O O . ALA A 1 92 ? 3.188 9.798 -14.686 1.00 85.50 92 ALA A O 1
ATOM 709 N N . SER A 1 93 ? 3.318 8.104 -13.213 1.00 85.06 93 SER A N 1
ATOM 710 C CA . SER A 1 93 ? 2.788 8.890 -12.085 1.00 85.06 93 SER A CA 1
ATOM 711 C C . SER A 1 93 ? 3.724 10.035 -11.673 1.00 85.06 93 SER A C 1
ATOM 713 O O . SER A 1 93 ? 3.258 11.130 -11.355 1.00 85.06 93 SER A O 1
ATOM 715 N N . LEU A 1 94 ? 5.045 9.852 -11.789 1.00 82.75 94 LEU A N 1
ATOM 716 C CA . LEU A 1 94 ? 6.044 10.901 -11.534 1.00 82.75 94 LEU A CA 1
ATOM 717 C C . LEU A 1 94 ? 6.073 12.020 -12.593 1.00 82.75 94 LEU A C 1
ATOM 719 O O . LEU A 1 94 ? 6.638 13.094 -12.345 1.00 82.75 94 LEU A O 1
ATOM 723 N N . GLY A 1 95 ? 5.482 11.786 -13.769 1.00 73.88 95 GLY A N 1
ATOM 724 C CA . GLY A 1 95 ? 5.435 12.714 -14.906 1.00 73.88 95 GLY A CA 1
ATOM 725 C C . GLY A 1 95 ? 4.549 13.952 -14.710 1.00 73.88 95 GLY A C 1
ATOM 726 O O . GLY A 1 95 ? 4.328 14.696 -15.662 1.00 73.88 95 GLY A O 1
ATOM 727 N N . GLY A 1 96 ? 4.015 14.181 -13.505 1.00 65.25 96 GLY A N 1
ATOM 728 C CA . GLY A 1 96 ? 3.274 15.390 -13.119 1.00 65.25 96 GLY A CA 1
ATOM 729 C C . GLY A 1 96 ? 1.813 15.441 -13.576 1.00 65.25 96 GLY A C 1
ATOM 730 O O . GLY A 1 96 ? 1.030 16.180 -12.993 1.00 65.25 96 GLY A O 1
ATOM 731 N N . LYS A 1 97 ? 1.413 14.635 -14.568 1.00 65.06 97 LYS A N 1
ATOM 732 C CA . LYS A 1 97 ? 0.009 14.536 -15.011 1.00 65.06 97 LYS A CA 1
ATOM 733 C C . LYS A 1 97 ? -0.833 13.540 -14.200 1.00 65.06 97 LYS A C 1
ATOM 735 O O . LYS A 1 97 ? -2.048 13.524 -14.371 1.00 65.06 97 LYS A O 1
ATOM 740 N N . GLY A 1 98 ? -0.205 12.748 -13.324 1.00 66.12 98 GLY A N 1
ATOM 741 C CA . GLY A 1 98 ? -0.857 11.640 -12.621 1.00 66.12 98 GLY A CA 1
ATOM 742 C C . GLY A 1 98 ? -1.324 10.535 -13.577 1.00 66.12 98 GLY A C 1
ATOM 743 O O . GLY A 1 98 ? -1.441 10.730 -14.788 1.00 66.12 98 GLY A O 1
ATOM 744 N N . LEU A 1 99 ? -1.590 9.345 -13.044 1.00 79.75 99 LEU A N 1
ATOM 745 C CA . LEU A 1 99 ? -2.217 8.265 -13.803 1.00 79.75 99 LEU A CA 1
ATOM 746 C C . LEU A 1 99 ? -3.727 8.335 -13.578 1.00 79.75 99 LEU A C 1
ATOM 748 O O . LEU A 1 99 ? -4.212 8.036 -12.495 1.00 79.75 99 LEU A O 1
ATOM 752 N N . MET A 1 100 ? -4.493 8.693 -14.610 1.00 78.50 100 MET A N 1
ATOM 753 C CA . MET A 1 100 ? -5.960 8.773 -14.492 1.00 78.50 100 MET A CA 1
ATOM 754 C C . MET A 1 100 ? -6.606 7.433 -14.110 1.00 78.50 100 MET A C 1
ATOM 756 O O . MET A 1 100 ? -7.634 7.410 -13.429 1.00 78.50 100 MET A O 1
ATOM 760 N N . ALA A 1 101 ? -6.007 6.328 -14.555 1.00 85.25 101 ALA A N 1
ATOM 761 C CA . ALA A 1 101 ? -6.398 4.971 -14.213 1.00 85.25 101 ALA A CA 1
ATOM 762 C C . ALA A 1 101 ? -5.201 4.026 -14.353 1.00 85.25 101 ALA A C 1
ATOM 764 O O . ALA A 1 101 ? -4.305 4.256 -15.170 1.00 85.25 101 ALA A O 1
ATOM 765 N N . LEU A 1 102 ? -5.211 2.942 -13.578 1.00 89.56 102 LEU A N 1
ATOM 766 C CA . LEU A 1 102 ? -4.298 1.827 -13.797 1.00 89.56 102 LEU A CA 1
ATOM 767 C C . LEU A 1 102 ? -4.723 1.036 -15.042 1.00 89.56 102 LEU A C 1
ATOM 769 O O . LEU A 1 102 ? -5.922 0.896 -15.298 1.00 89.56 102 LEU A O 1
ATOM 773 N N . PRO A 1 103 ? -3.767 0.450 -15.781 1.00 88.38 103 PRO A N 1
ATOM 774 C CA . PRO A 1 103 ? -4.075 -0.606 -16.735 1.00 88.38 103 PRO A CA 1
ATOM 775 C C . PRO A 1 103 ? -4.915 -1.714 -16.082 1.00 88.38 103 PRO A C 1
ATOM 777 O O . PRO A 1 103 ? -4.673 -2.070 -14.926 1.00 88.38 103 PRO A O 1
ATOM 780 N N . ALA A 1 104 ? -5.876 -2.283 -16.818 1.00 88.06 104 ALA A N 1
ATOM 781 C CA . ALA A 1 104 ? -6.852 -3.238 -16.276 1.00 88.06 104 ALA A CA 1
ATOM 782 C C . ALA A 1 104 ? -6.200 -4.428 -15.549 1.00 88.06 104 ALA A C 1
ATOM 784 O O . ALA A 1 104 ? -6.684 -4.871 -14.509 1.00 88.06 104 ALA A O 1
ATOM 785 N N . HIS A 1 105 ? -5.059 -4.899 -16.050 1.00 88.25 105 HIS A N 1
ATOM 786 C CA . HIS A 1 105 ? -4.310 -5.991 -15.435 1.00 88.25 105 HIS A CA 1
ATOM 787 C C . HIS A 1 105 ? -3.619 -5.628 -14.118 1.00 88.25 105 HIS A C 1
ATOM 789 O O . HIS A 1 105 ? -3.407 -6.504 -13.288 1.00 88.25 105 HIS A O 1
ATOM 795 N N . LEU A 1 106 ? -3.266 -4.358 -13.910 1.00 91.56 106 LEU A N 1
ATOM 796 C CA . LEU A 1 106 ? -2.737 -3.880 -12.631 1.00 91.56 106 LEU A CA 1
ATOM 797 C C . LEU A 1 106 ? -3.859 -3.549 -11.647 1.00 91.56 106 LEU A C 1
ATOM 799 O O . LEU A 1 106 ? -3.676 -3.725 -10.445 1.00 91.56 106 LEU A O 1
ATOM 803 N N . ALA A 1 107 ? -5.019 -3.109 -12.141 1.00 89.75 107 ALA A N 1
ATOM 804 C CA . ALA A 1 107 ? -6.159 -2.757 -11.301 1.00 89.75 107 ALA A CA 1
ATOM 805 C C . ALA A 1 107 ? -6.640 -3.944 -10.442 1.00 89.75 107 ALA A C 1
ATOM 807 O O . ALA A 1 107 ? -6.895 -3.765 -9.255 1.00 89.75 107 ALA A O 1
ATOM 808 N N . GLY A 1 108 ? -6.682 -5.160 -11.003 1.00 88.88 108 GLY A N 1
ATOM 809 C CA . GLY A 1 108 ? -7.048 -6.378 -10.260 1.00 88.88 108 GLY A CA 1
ATOM 810 C C . GLY A 1 108 ? -5.982 -6.881 -9.274 1.00 88.88 108 GLY A C 1
ATOM 811 O O . GLY A 1 108 ? -6.268 -7.710 -8.416 1.00 88.88 108 GLY A O 1
ATOM 812 N N . GLU A 1 109 ? -4.755 -6.371 -9.371 1.00 89.88 109 GLU A N 1
ATOM 813 C CA . GLU A 1 109 ? -3.589 -6.800 -8.586 1.00 89.88 109 GLU A CA 1
ATOM 814 C C . GLU A 1 109 ? -3.208 -5.802 -7.479 1.00 89.88 109 GLU A C 1
ATOM 816 O O . GLU A 1 109 ? -2.177 -5.966 -6.810 1.00 89.88 109 GLU A O 1
ATOM 821 N N . CYS A 1 110 ? -4.023 -4.767 -7.272 1.00 94.69 110 CYS A N 1
ATOM 822 C CA . CYS A 1 110 ? -3.763 -3.698 -6.315 1.00 94.69 110 CYS A CA 1
ATOM 823 C C . CYS A 1 110 ? -4.850 -3.590 -5.237 1.00 94.69 110 CYS A C 1
ATOM 825 O O . CYS A 1 110 ? -5.973 -4.064 -5.402 1.00 94.69 110 CYS A O 1
ATOM 827 N N . ARG A 1 111 ? -4.502 -2.953 -4.117 1.00 95.25 111 ARG A N 1
ATOM 828 C CA . ARG A 1 111 ? -5.460 -2.346 -3.181 1.00 95.25 111 ARG A CA 1
ATOM 829 C C . ARG A 1 111 ? -5.409 -0.835 -3.398 1.00 95.25 111 ARG A C 1
ATOM 831 O O . ARG A 1 111 ? -4.322 -0.283 -3.565 1.00 95.25 111 ARG A O 1
ATOM 838 N N . LEU A 1 112 ? -6.567 -0.183 -3.419 1.00 95.12 112 LEU A N 1
ATOM 839 C CA . LEU A 1 112 ? -6.673 1.271 -3.525 1.00 95.12 112 LEU A CA 1
ATOM 840 C C . LEU A 1 112 ? -7.078 1.836 -2.168 1.00 95.12 112 LEU A C 1
ATOM 842 O O . LEU A 1 112 ? -8.089 1.415 -1.612 1.00 95.12 112 LEU A O 1
ATOM 846 N N . VAL A 1 113 ? -6.310 2.798 -1.662 1.00 95.44 113 VAL A N 1
ATOM 847 C CA . 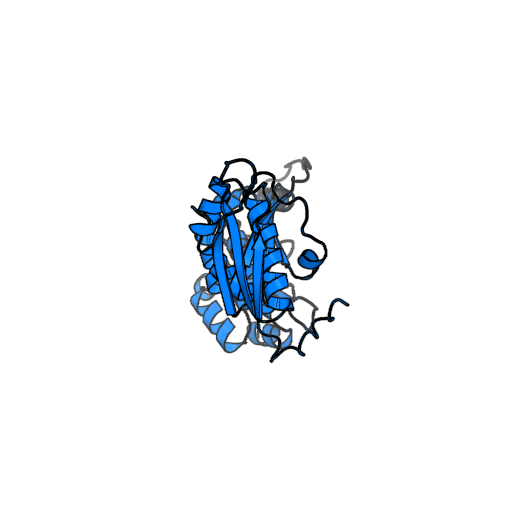VAL A 1 113 ? -6.601 3.480 -0.394 1.00 95.44 113 VAL A CA 1
ATOM 848 C C . VAL A 1 113 ? -6.714 4.977 -0.639 1.00 95.44 113 VAL A C 1
ATOM 850 O O . VAL A 1 113 ? -5.866 5.571 -1.301 1.00 95.44 113 VAL A O 1
ATOM 853 N N . CYS A 1 114 ? -7.768 5.596 -0.111 1.00 94.81 114 CYS A N 1
ATOM 854 C CA . CYS A 1 114 ? -7.985 7.037 -0.213 1.00 94.81 114 CYS A CA 1
ATOM 855 C C . CYS A 1 114 ? -7.369 7.753 0.990 1.00 94.81 114 CYS A C 1
ATOM 857 O O . CYS A 1 114 ? -7.802 7.540 2.121 1.00 94.81 114 CYS A O 1
ATOM 859 N N . VAL A 1 115 ? -6.418 8.648 0.735 1.00 96.00 115 VAL A N 1
ATOM 860 C CA . VAL A 1 115 ? -5.762 9.468 1.758 1.00 96.00 115 VAL A CA 1
ATOM 861 C C . VAL A 1 115 ? -6.224 10.924 1.611 1.00 96.00 115 VAL A C 1
ATOM 863 O O . VAL A 1 115 ? -6.094 11.486 0.521 1.00 96.00 115 VAL A O 1
ATOM 866 N N . PRO A 1 116 ? -6.762 11.571 2.662 1.00 95.88 116 PRO A N 1
ATOM 867 C CA . PRO A 1 116 ? -7.192 12.968 2.588 1.00 95.88 116 PRO A CA 1
ATOM 868 C C . PRO A 1 116 ? -6.066 13.915 2.143 1.00 95.88 116 PRO A C 1
ATOM 870 O O . PRO A 1 116 ? -4.951 13.860 2.668 1.00 95.88 116 PRO A O 1
ATOM 873 N N . ASN A 1 117 ? -6.355 14.850 1.230 1.00 93.88 117 ASN A N 1
ATOM 874 C CA . ASN A 1 117 ? -5.325 15.743 0.671 1.00 93.88 117 ASN A CA 1
ATOM 875 C C . ASN A 1 117 ? -4.624 16.587 1.741 1.00 93.88 117 ASN A C 1
ATOM 877 O O . ASN A 1 117 ? -3.426 16.847 1.634 1.00 93.88 117 ASN A O 1
ATOM 881 N N . GLY A 1 118 ? -5.342 16.953 2.808 1.00 92.62 118 GLY A N 1
ATOM 882 C CA . GLY A 1 118 ? -4.783 17.694 3.938 1.00 92.62 118 GLY A CA 1
ATOM 883 C C . GLY A 1 118 ? -3.604 16.988 4.613 1.00 92.62 118 GLY A C 1
ATOM 884 O O . GLY A 1 118 ? -2.749 17.664 5.189 1.00 92.62 118 GLY A O 1
ATOM 885 N N . MET A 1 119 ? -3.507 15.656 4.501 1.00 94.94 119 MET A N 1
ATOM 886 C CA . MET A 1 119 ? -2.415 14.882 5.087 1.00 94.94 119 MET A CA 1
ATOM 887 C C . MET A 1 119 ? -1.392 14.312 4.121 1.00 94.94 119 MET A C 1
ATOM 889 O O . MET A 1 119 ? -0.354 13.829 4.572 1.00 94.94 119 MET A O 1
ATOM 893 N N . MET A 1 120 ? -1.620 14.445 2.818 1.00 94.31 120 MET A N 1
ATOM 894 C CA . MET A 1 120 ? -0.770 13.853 1.788 1.00 94.31 120 MET A CA 1
ATOM 895 C C . MET A 1 120 ? 0.709 14.229 1.914 1.00 94.31 120 MET A C 1
ATOM 897 O O . MET A 1 120 ? 1.570 13.361 1.806 1.00 94.31 120 MET A O 1
ATOM 901 N N . ALA A 1 121 ? 1.022 15.493 2.212 1.00 93.25 121 ALA A N 1
ATOM 902 C CA . ALA A 1 121 ? 2.408 15.930 2.384 1.00 93.25 121 ALA A CA 1
ATOM 903 C C . ALA A 1 121 ? 3.114 15.229 3.562 1.00 93.25 121 ALA A C 1
ATOM 905 O O . ALA A 1 121 ? 4.282 14.862 3.451 1.00 93.25 121 ALA A O 1
ATOM 906 N N . GLY A 1 122 ? 2.402 15.009 4.673 1.00 93.88 122 GLY A N 1
ATOM 907 C CA . GLY A 1 122 ? 2.934 14.298 5.841 1.00 93.88 122 GLY A CA 1
ATOM 908 C C . GLY A 1 122 ? 2.995 12.784 5.632 1.00 93.88 122 GLY A C 1
ATOM 909 O O . GLY A 1 122 ? 3.959 12.152 6.049 1.00 93.88 122 GLY A O 1
ATOM 910 N N . PHE A 1 123 ? 2.001 12.226 4.938 1.00 95.06 123 PHE A N 1
ATOM 911 C CA . PHE A 1 123 ? 1.935 10.809 4.585 1.00 95.06 123 PHE A CA 1
ATOM 912 C C . PHE A 1 123 ? 3.086 10.391 3.662 1.00 95.06 123 PHE A C 1
ATOM 914 O O . PHE A 1 123 ? 3.782 9.420 3.934 1.00 95.06 123 PHE A O 1
ATOM 921 N N . LEU A 1 124 ? 3.334 11.152 2.591 1.00 93.38 124 LEU A N 1
ATOM 922 C CA . LEU A 1 124 ? 4.444 10.877 1.678 1.00 93.38 124 LEU A CA 1
ATOM 923 C C . LEU A 1 124 ? 5.795 11.213 2.326 1.00 93.38 124 LEU A C 1
ATOM 925 O O . LEU A 1 124 ? 6.754 10.450 2.213 1.00 93.38 124 LEU A O 1
ATOM 929 N N . GLY A 1 125 ? 5.868 12.347 3.027 1.00 92.06 125 GLY A N 1
ATOM 930 C CA . GLY A 1 125 ? 7.112 12.879 3.570 1.00 92.06 125 GLY A CA 1
ATOM 931 C C . GLY A 1 125 ? 8.061 13.425 2.489 1.00 92.06 125 GLY A C 1
ATOM 932 O O . GLY A 1 125 ? 7.839 13.260 1.281 1.00 92.06 125 GLY A O 1
ATOM 933 N N . PRO A 1 126 ? 9.145 14.111 2.894 1.00 89.06 126 PRO A N 1
ATOM 934 C CA . PRO A 1 126 ? 10.142 14.624 1.963 1.00 89.06 126 PRO A CA 1
ATOM 935 C C . PRO A 1 126 ? 10.783 13.477 1.176 1.00 89.06 126 PRO A C 1
ATOM 937 O O . PRO A 1 126 ? 11.262 12.503 1.751 1.00 89.06 126 PRO A O 1
ATOM 940 N N . ARG A 1 127 ? 10.817 13.601 -0.157 1.00 85.25 127 ARG A N 1
ATOM 941 C CA . ARG A 1 127 ? 11.355 12.565 -1.063 1.00 85.25 127 ARG A CA 1
ATOM 942 C C . ARG A 1 127 ? 10.719 11.177 -0.859 1.00 85.25 127 ARG A C 1
ATOM 944 O O . ARG A 1 127 ? 11.385 10.177 -1.092 1.00 85.25 127 ARG A O 1
ATOM 951 N N . LEU A 1 128 ? 9.446 11.130 -0.455 1.00 89.44 128 LEU A N 1
ATOM 952 C CA . LEU A 1 128 ? 8.689 9.894 -0.216 1.00 89.44 128 LEU A CA 1
ATOM 953 C C . LEU A 1 128 ? 9.210 9.037 0.956 1.00 89.44 128 LEU A C 1
ATOM 955 O O . LEU A 1 128 ? 8.881 7.859 1.035 1.00 89.44 128 LEU A O 1
ATOM 959 N N . CYS A 1 129 ? 10.007 9.593 1.877 1.00 90.75 129 CYS A N 1
ATOM 960 C CA . CYS A 1 129 ? 10.651 8.803 2.934 1.00 90.75 129 CYS A CA 1
ATOM 961 C C . CYS A 1 129 ? 9.663 8.050 3.840 1.00 90.75 129 CYS A C 1
ATOM 963 O O . CYS A 1 129 ? 9.929 6.916 4.230 1.00 90.75 129 CYS A O 1
ATOM 965 N N . ASN A 1 130 ? 8.517 8.657 4.158 1.00 94.06 130 ASN A N 1
ATOM 966 C CA . ASN A 1 130 ? 7.519 8.034 5.026 1.00 94.06 130 ASN A CA 1
ATOM 967 C C . ASN A 1 130 ? 6.786 6.914 4.285 1.00 94.06 130 ASN A C 1
ATOM 969 O O . ASN A 1 130 ? 6.556 5.851 4.858 1.00 94.06 130 ASN A O 1
ATOM 973 N N . LEU A 1 131 ? 6.500 7.118 2.995 1.00 93.88 131 LEU A N 1
ATOM 974 C CA . LEU A 1 131 ? 5.930 6.077 2.147 1.00 93.88 131 LEU A CA 1
ATOM 975 C C . LEU A 1 131 ? 6.901 4.899 1.988 1.00 93.88 131 LEU A C 1
ATOM 977 O O . LEU A 1 131 ? 6.495 3.761 2.193 1.00 93.88 131 LEU A O 1
ATOM 981 N N . HIS A 1 132 ? 8.183 5.161 1.715 1.00 93.00 132 HIS A N 1
ATOM 982 C CA . HIS A 1 132 ? 9.198 4.107 1.614 1.00 93.00 132 HIS A CA 1
ATOM 983 C C . HIS A 1 132 ? 9.333 3.312 2.913 1.00 93.00 132 HIS A C 1
ATOM 985 O O . HIS A 1 132 ? 9.514 2.102 2.871 1.00 93.00 132 HIS A O 1
ATOM 991 N N . ARG A 1 133 ? 9.187 3.958 4.075 1.00 93.69 133 ARG A N 1
ATOM 992 C CA . ARG A 1 133 ? 9.166 3.253 5.359 1.00 93.69 133 ARG A CA 1
ATOM 993 C C . ARG A 1 133 ? 7.971 2.302 5.471 1.00 93.69 133 ARG A C 1
ATOM 995 O O . ARG A 1 133 ? 8.138 1.164 5.898 1.00 93.69 133 ARG A O 1
ATOM 1002 N N . VAL A 1 134 ? 6.779 2.732 5.047 1.00 95.19 134 VAL A N 1
ATOM 1003 C CA . VAL A 1 134 ? 5.594 1.855 4.982 1.00 95.19 134 VAL A CA 1
ATOM 1004 C C . VAL A 1 134 ? 5.841 0.679 4.032 1.00 95.19 134 VAL A C 1
ATOM 1006 O O . VAL A 1 134 ? 5.555 -0.465 4.384 1.00 95.19 134 VAL A O 1
ATOM 1009 N N . GLU A 1 135 ? 6.402 0.927 2.850 1.00 95.50 135 GLU A N 1
ATOM 1010 C CA . GLU A 1 135 ? 6.771 -0.111 1.878 1.00 95.50 135 GLU A CA 1
ATOM 1011 C C . GLU A 1 135 ? 7.820 -1.086 2.427 1.00 95.50 135 GLU A C 1
ATOM 1013 O O . GLU A 1 135 ? 7.742 -2.295 2.199 1.00 95.50 135 GLU A O 1
ATOM 1018 N N . GLU A 1 136 ? 8.800 -0.581 3.172 1.00 93.56 136 GLU A N 1
ATOM 1019 C CA . GLU A 1 136 ? 9.880 -1.382 3.726 1.00 93.56 136 GLU A CA 1
ATOM 1020 C C . GLU A 1 136 ? 9.385 -2.312 4.834 1.00 93.56 136 GLU A C 1
ATOM 1022 O O . GLU A 1 136 ? 9.703 -3.504 4.802 1.00 93.56 136 GLU A O 1
ATOM 1027 N N . GLU A 1 137 ? 8.568 -1.787 5.750 1.00 93.19 137 GLU A N 1
ATOM 1028 C CA . GLU A 1 137 ? 7.983 -2.529 6.872 1.00 93.19 137 GLU A CA 1
ATOM 1029 C C . GLU A 1 137 ? 6.971 -3.586 6.401 1.00 93.19 137 GLU A C 1
ATOM 1031 O O . GLU A 1 137 ? 6.885 -4.672 6.971 1.00 93.19 137 GLU A O 1
ATOM 1036 N N . THR A 1 138 ? 6.214 -3.298 5.340 1.00 95.06 138 THR A N 1
ATOM 1037 C CA . THR A 1 138 ? 5.135 -4.185 4.864 1.00 95.06 138 THR A CA 1
ATOM 1038 C C . THR A 1 138 ? 5.554 -5.097 3.714 1.00 95.06 138 THR A C 1
ATOM 1040 O O . THR A 1 138 ? 4.899 -6.105 3.448 1.00 95.06 138 THR A O 1
ATOM 1043 N N . GLY A 1 139 ? 6.633 -4.757 3.005 1.00 93.88 139 GLY A N 1
ATOM 1044 C CA . GLY A 1 139 ? 7.041 -5.421 1.767 1.00 93.88 139 GLY A CA 1
ATOM 1045 C C . GLY A 1 139 ? 6.136 -5.116 0.568 1.00 93.88 139 GLY A C 1
ATOM 1046 O O . GLY A 1 139 ? 6.209 -5.825 -0.440 1.00 93.88 139 GLY A O 1
ATOM 1047 N N . ALA A 1 140 ? 5.273 -4.103 0.674 1.00 96.88 140 ALA A N 1
ATOM 1048 C CA . ALA A 1 140 ? 4.445 -3.616 -0.421 1.00 96.88 140 ALA A CA 1
ATOM 1049 C C . ALA A 1 140 ? 5.188 -2.564 -1.263 1.00 96.88 140 ALA A C 1
ATOM 1051 O O . ALA A 1 140 ? 6.233 -2.052 -0.875 1.00 96.88 140 ALA A O 1
ATOM 1052 N N . PHE A 1 141 ? 4.627 -2.240 -2.422 1.00 96.75 141 PHE A N 1
ATOM 1053 C CA . PHE A 1 141 ? 5.018 -1.101 -3.249 1.00 96.75 141 PHE A CA 1
ATOM 1054 C C . PHE A 1 141 ? 3.795 -0.228 -3.482 1.00 96.75 141 PHE A C 1
ATOM 1056 O O . PHE A 1 141 ? 2.741 -0.749 -3.843 1.00 96.75 141 PHE A O 1
ATOM 1063 N N . ALA A 1 142 ? 3.911 1.077 -3.301 1.00 95.88 142 ALA A N 1
ATOM 1064 C CA . ALA A 1 142 ? 2.801 1.996 -3.379 1.00 95.88 142 ALA A CA 1
ATOM 1065 C C . ALA A 1 142 ? 3.181 3.305 -4.071 1.00 95.88 142 ALA A C 1
ATOM 1067 O O . ALA A 1 142 ? 4.290 3.813 -3.960 1.00 95.88 142 ALA A O 1
ATOM 1068 N N . PHE A 1 143 ? 2.227 3.892 -4.788 1.00 93.88 143 PHE A N 1
ATOM 1069 C CA . PHE A 1 143 ? 2.389 5.233 -5.339 1.00 93.88 143 PHE A CA 1
ATOM 1070 C C . PHE A 1 143 ? 1.048 5.947 -5.475 1.00 93.88 143 PHE A C 1
ATOM 1072 O O . PHE A 1 143 ? -0.016 5.324 -5.515 1.00 93.88 143 PHE A O 1
ATOM 1079 N N . VAL A 1 144 ? 1.103 7.277 -5.564 1.00 93.00 144 VAL A N 1
ATOM 1080 C CA . VAL A 1 144 ? -0.079 8.109 -5.803 1.00 93.00 144 VAL A CA 1
ATOM 1081 C C . VAL A 1 144 ? -0.580 7.863 -7.221 1.00 93.00 144 VAL A C 1
ATOM 1083 O O . VAL A 1 144 ? 0.109 8.178 -8.191 1.00 93.00 144 VAL A O 1
ATOM 1086 N N . LEU A 1 145 ? -1.780 7.302 -7.340 1.00 92.19 145 LEU A N 1
ATOM 1087 C CA . LEU A 1 145 ? -2.416 7.044 -8.622 1.00 92.19 145 LEU A CA 1
ATOM 1088 C C . LEU A 1 145 ? -2.962 8.350 -9.205 1.00 92.19 145 LEU A C 1
ATOM 1090 O O . LEU A 1 145 ? -2.518 8.805 -10.261 1.00 92.19 145 LEU A O 1
ATOM 1094 N N . ARG A 1 146 ? -3.896 8.968 -8.475 1.00 90.19 146 ARG A N 1
ATOM 1095 C CA . ARG A 1 146 ? -4.602 10.186 -8.883 1.00 90.19 146 ARG A CA 1
ATOM 1096 C C . ARG A 1 146 ? -5.144 10.957 -7.689 1.00 90.19 146 ARG A C 1
ATOM 1098 O O . ARG A 1 146 ? -5.350 10.400 -6.614 1.00 90.19 146 ARG A O 1
ATOM 1105 N N . GLU A 1 147 ? -5.460 12.221 -7.927 1.00 90.06 147 GLU A N 1
ATOM 1106 C CA . GLU A 1 147 ? -6.224 13.047 -6.999 1.00 90.06 147 GLU A CA 1
ATOM 1107 C C . GLU A 1 147 ? -7.716 12.977 -7.343 1.00 90.06 147 GLU A C 1
ATOM 1109 O O . GLU A 1 147 ? -8.130 13.200 -8.484 1.00 90.06 147 GLU A O 1
ATOM 1114 N N . ARG A 1 148 ? -8.541 12.678 -6.345 1.00 87.75 148 ARG A N 1
ATOM 1115 C CA . ARG A 1 148 ? -9.999 12.677 -6.420 1.00 87.75 148 ARG A CA 1
ATOM 1116 C C . ARG A 1 148 ? -10.527 14.004 -5.884 1.00 87.75 148 ARG A C 1
ATOM 1118 O O . ARG A 1 148 ? -10.232 14.401 -4.756 1.00 87.75 148 ARG A O 1
ATOM 1125 N N . ARG A 1 149 ? -11.361 14.680 -6.676 1.00 84.50 149 ARG A N 1
ATOM 1126 C CA . ARG A 1 149 ? -12.076 15.885 -6.231 1.00 84.50 149 ARG A CA 1
ATOM 1127 C C . ARG A 1 149 ? -13.186 15.496 -5.249 1.00 84.50 149 ARG A C 1
ATOM 1129 O O . ARG A 1 149 ? -13.903 14.528 -5.489 1.00 84.50 149 ARG A O 1
ATOM 1136 N N . GLY A 1 150 ? -13.309 16.246 -4.156 1.00 78.06 150 GLY A N 1
ATOM 1137 C CA . GLY A 1 150 ? -14.368 16.039 -3.166 1.00 78.06 150 GLY A CA 1
ATOM 1138 C C . GLY A 1 150 ? -15.749 16.434 -3.690 1.00 78.06 150 GLY A C 1
ATOM 1139 O O . GLY A 1 150 ? -15.864 17.243 -4.612 1.00 78.06 150 GLY A O 1
ATOM 1140 N N . GLN A 1 151 ? -16.799 15.889 -3.078 1.00 71.94 151 GLN A N 1
ATOM 1141 C CA . GLN A 1 151 ? -18.170 16.339 -3.317 1.00 71.94 151 GLN A CA 1
ATOM 1142 C C . GLN A 1 151 ? -18.420 17.621 -2.510 1.00 71.94 151 GLN A C 1
ATOM 1144 O O . GLN A 1 151 ? -18.419 17.598 -1.281 1.00 71.94 151 GLN A O 1
ATOM 1149 N N . GLN A 1 152 ? -18.621 18.753 -3.193 1.00 54.75 152 GLN A N 1
ATOM 1150 C CA . GLN A 1 152 ? -19.029 20.011 -2.560 1.00 54.75 152 GLN A CA 1
ATOM 1151 C C . GLN A 1 152 ? -20.518 19.947 -2.193 1.00 54.75 152 GLN A C 1
ATOM 1153 O O . GLN A 1 152 ? -21.373 20.450 -2.915 1.00 54.75 152 GLN A O 1
ATOM 1158 N N . GLY A 1 153 ? -20.835 19.306 -1.071 1.00 57.56 153 GLY A N 1
ATOM 1159 C CA . GLY A 1 153 ? -22.127 19.461 -0.411 1.00 57.56 153 GLY A CA 1
ATOM 1160 C C . GLY A 1 153 ? -22.005 20.510 0.687 1.00 57.56 153 GLY A C 1
ATOM 1161 O O . GLY A 1 153 ? -21.389 20.234 1.714 1.00 57.56 153 GLY A O 1
ATOM 1162 N N . LYS A 1 154 ? -22.577 21.705 0.493 1.00 51.50 154 LYS A N 1
ATOM 1163 C CA . LYS A 1 154 ? -22.841 22.629 1.608 1.00 51.50 154 LYS A CA 1
ATOM 1164 C C . LYS A 1 154 ? -23.846 21.928 2.529 1.00 51.50 154 LYS A C 1
ATOM 1166 O O . LYS A 1 154 ? -24.982 21.720 2.120 1.00 51.50 154 LYS A O 1
ATOM 1171 N N . ARG A 1 155 ? -23.419 21.508 3.720 1.00 59.03 155 ARG A N 1
ATOM 1172 C CA . ARG A 1 155 ? -24.339 21.156 4.809 1.00 59.03 155 ARG A CA 1
ATOM 1173 C C . ARG A 1 155 ? -24.361 22.341 5.762 1.00 59.03 155 ARG A C 1
ATOM 1175 O O . ARG A 1 155 ? -23.289 22.804 6.155 1.00 59.03 155 ARG A O 1
ATOM 1182 N N . ASP A 1 156 ? -25.551 22.836 6.067 1.00 56.03 156 ASP A N 1
ATOM 1183 C CA . ASP A 1 156 ? -25.733 23.915 7.031 1.00 56.03 156 ASP A CA 1
ATOM 1184 C C . ASP A 1 156 ? -25.323 23.411 8.427 1.00 56.03 156 ASP A C 1
ATOM 1186 O O . ASP A 1 156 ? -25.687 22.311 8.845 1.00 56.03 156 ASP A O 1
ATOM 1190 N N . LEU A 1 157 ? -24.455 24.175 9.091 1.00 57.72 157 LEU A N 1
ATOM 1191 C CA . LEU A 1 157 ? -23.871 23.869 10.400 1.00 57.72 157 LEU A CA 1
ATOM 1192 C C . LEU A 1 157 ? -24.801 24.407 11.491 1.00 57.72 157 LEU A C 1
ATOM 1194 O O . LEU A 1 157 ? -24.505 25.454 12.061 1.00 57.72 157 LEU A O 1
ATOM 1198 N N . ASP A 1 158 ? -25.929 23.741 11.736 1.00 55.53 158 ASP A N 1
ATOM 1199 C CA . ASP A 1 158 ? -26.965 24.289 12.631 1.00 55.53 158 ASP A CA 1
ATOM 1200 C C . ASP A 1 158 ? -26.939 23.742 14.073 1.00 55.53 158 ASP A C 1
ATOM 1202 O O . ASP A 1 158 ? -27.773 24.135 14.875 1.00 55.53 158 ASP A O 1
ATOM 1206 N N . ASP A 1 159 ? -25.956 22.912 14.460 1.00 60.50 159 ASP A N 1
ATOM 1207 C CA . ASP A 1 159 ? -25.812 22.454 15.854 1.00 60.50 159 ASP A CA 1
ATOM 1208 C C . ASP A 1 159 ? -24.348 22.293 16.306 1.00 60.50 159 ASP A C 1
ATOM 1210 O O . ASP A 1 159 ? -23.513 21.654 15.659 1.00 60.50 159 ASP A O 1
ATOM 1214 N N . SER A 1 160 ? -24.023 22.862 17.470 1.00 61.38 160 SER A N 1
ATOM 1215 C CA . SER A 1 160 ? -22.665 22.950 18.030 1.00 61.38 160 SER A CA 1
ATOM 1216 C C . SER A 1 160 ? -22.103 21.621 18.555 1.00 61.38 160 SER A C 1
ATOM 1218 O O . SER A 1 160 ? -20.882 21.478 18.626 1.00 61.38 160 SER A O 1
ATOM 1220 N N . ALA A 1 161 ? -22.950 20.631 18.865 1.00 57.66 161 ALA A N 1
ATOM 1221 C CA . ALA A 1 161 ? -22.523 19.284 19.274 1.00 57.66 161 ALA A CA 1
ATOM 1222 C C . ALA A 1 161 ? -22.185 18.363 18.082 1.00 57.66 161 ALA A C 1
ATOM 1224 O O . ALA A 1 161 ? -21.369 17.453 18.218 1.00 57.66 161 ALA A O 1
ATOM 1225 N N . ASP A 1 162 ? -22.734 18.642 16.895 1.00 69.81 162 ASP A N 1
ATOM 1226 C CA . ASP A 1 162 ? -22.479 17.880 15.666 1.00 69.81 162 ASP A CA 1
ATOM 1227 C C . ASP A 1 162 ? -21.324 18.453 14.827 1.00 69.81 162 ASP A C 1
ATOM 1229 O O . ASP A 1 162 ? -20.944 17.879 13.807 1.00 69.81 162 ASP A O 1
ATOM 1233 N N . MET A 1 163 ? -20.698 19.551 15.261 1.00 76.19 163 MET A N 1
ATOM 1234 C CA . MET A 1 163 ? -19.667 20.245 14.482 1.00 76.19 163 MET A CA 1
ATOM 1235 C C . MET A 1 163 ? -18.461 19.352 14.143 1.00 76.19 163 MET A C 1
ATOM 1237 O O . MET A 1 163 ? -18.052 19.294 12.985 1.00 76.19 163 MET A O 1
ATOM 1241 N N . LEU A 1 164 ? -17.919 18.611 15.118 1.00 79.94 164 LEU A N 1
ATOM 1242 C CA . LEU A 1 164 ? -16.800 17.679 14.899 1.00 79.94 164 LEU A CA 1
ATOM 1243 C C . LEU A 1 164 ? -17.168 16.578 13.896 1.00 79.94 164 LEU A C 1
ATOM 1245 O O . LEU A 1 164 ? -16.399 16.273 12.984 1.00 79.94 164 LEU A O 1
ATOM 1249 N N . LYS A 1 165 ? -18.375 16.023 14.026 1.00 79.25 165 LYS A N 1
ATOM 1250 C CA . LYS A 1 165 ? -18.895 14.982 13.138 1.00 79.25 165 LYS A CA 1
ATOM 1251 C C . LYS A 1 165 ? -19.098 15.509 11.718 1.00 79.25 165 LYS A C 1
ATOM 1253 O O . LYS A 1 165 ? -18.697 14.851 10.760 1.00 79.25 165 LYS A O 1
ATOM 1258 N N . VAL A 1 166 ? -19.641 16.718 11.574 1.00 80.69 166 VAL A N 1
ATOM 1259 C CA . VAL A 1 166 ? -19.803 17.393 10.279 1.00 80.69 166 VAL A CA 1
ATOM 1260 C C . VAL A 1 166 ? -18.443 17.689 9.641 1.00 80.69 166 VAL A C 1
ATOM 1262 O O . VAL A 1 166 ? -18.277 17.455 8.444 1.00 80.69 166 VAL A O 1
ATOM 1265 N N . MET A 1 167 ? -17.449 18.140 10.412 1.00 83.44 167 MET A N 1
ATOM 1266 C CA . MET A 1 167 ? -16.091 18.373 9.907 1.00 83.44 167 MET A CA 1
ATOM 1267 C C . MET A 1 167 ? -15.414 17.078 9.432 1.00 83.44 167 MET A C 1
ATOM 1269 O O . MET A 1 167 ? -14.824 17.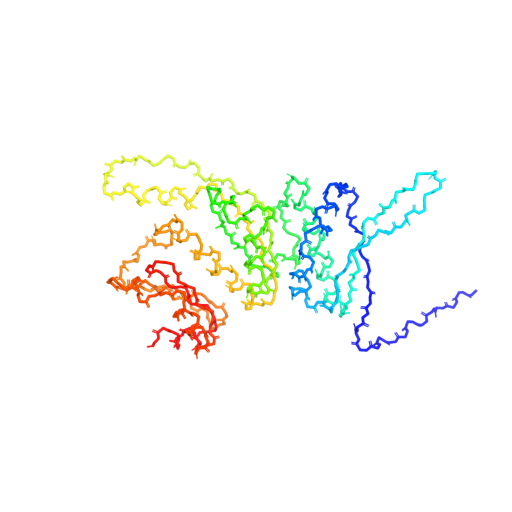057 8.349 1.00 83.44 167 MET A O 1
ATOM 1273 N N . LEU A 1 168 ? -15.520 15.986 10.194 1.00 85.44 168 LEU A N 1
ATOM 1274 C CA . LEU A 1 168 ? -14.980 14.680 9.796 1.00 85.44 168 LEU A CA 1
ATOM 1275 C C . LEU A 1 168 ? -15.690 14.126 8.557 1.00 85.44 168 LEU A C 1
ATOM 1277 O O . LEU A 1 168 ? -15.039 13.611 7.649 1.00 85.44 168 LEU A O 1
ATOM 1281 N N . ASP A 1 169 ? -17.007 14.289 8.464 1.00 85.19 169 ASP A N 1
ATOM 1282 C CA . ASP A 1 169 ? -17.765 13.934 7.267 1.00 85.19 169 ASP A CA 1
ATOM 1283 C C . ASP A 1 169 ? -17.305 14.719 6.038 1.00 85.19 169 ASP A C 1
ATOM 1285 O O . ASP A 1 169 ? -17.088 14.119 4.983 1.00 85.19 169 ASP A O 1
ATOM 1289 N N . GLN A 1 170 ? -17.087 16.031 6.174 1.00 85.44 170 GLN A N 1
ATOM 1290 C CA . GLN A 1 170 ? -16.529 16.856 5.101 1.00 85.44 170 GLN A CA 1
ATOM 1291 C C . GLN A 1 170 ? -15.137 16.378 4.682 1.00 85.44 170 GLN A C 1
ATOM 1293 O O . GLN A 1 170 ? -14.835 16.369 3.490 1.00 85.44 170 GLN A O 1
ATOM 1298 N N . LEU A 1 171 ? -14.302 15.939 5.628 1.00 87.38 171 LEU A N 1
ATOM 1299 C CA . LEU A 1 171 ? -12.980 15.393 5.330 1.00 87.38 171 LEU A CA 1
ATOM 1300 C C . LEU A 1 171 ? -13.070 14.061 4.562 1.00 87.38 171 LEU A C 1
ATOM 1302 O O . LEU A 1 171 ? -12.358 13.878 3.575 1.00 87.38 171 LEU A O 1
ATOM 1306 N N . ARG A 1 172 ? -13.987 13.164 4.952 1.00 88.31 172 ARG A N 1
ATOM 1307 C CA . ARG A 1 172 ? -14.238 11.866 4.290 1.00 88.31 172 ARG A CA 1
ATOM 1308 C C . ARG A 1 172 ? -14.777 12.026 2.863 1.00 88.31 172 ARG A C 1
ATOM 1310 O O . ARG A 1 172 ? -14.407 11.269 1.959 1.00 88.31 172 ARG A O 1
ATOM 1317 N N . THR A 1 173 ? -15.668 12.996 2.645 1.00 87.62 173 THR A N 1
ATOM 1318 C CA . THR A 1 173 ? -16.246 13.297 1.318 1.00 87.62 173 THR A CA 1
ATOM 1319 C C . THR A 1 173 ? -15.422 14.303 0.514 1.00 87.62 173 THR A C 1
ATOM 1321 O O . THR A 1 173 ? -15.728 14.566 -0.652 1.00 87.62 173 THR A O 1
ATOM 1324 N N . GLY A 1 174 ? -14.396 14.876 1.137 1.00 88.88 174 GLY A N 1
ATOM 1325 C CA . GLY A 1 174 ? -13.547 15.923 0.599 1.00 88.88 174 GLY A CA 1
ATOM 1326 C C . GLY A 1 174 ? -12.523 15.430 -0.429 1.00 88.88 174 GLY A C 1
ATOM 1327 O O . GLY A 1 174 ? -12.549 14.271 -0.863 1.00 88.88 174 GLY A O 1
ATOM 1328 N N . PRO A 1 175 ? -11.628 16.333 -0.870 1.00 92.12 175 PRO A N 1
ATOM 1329 C CA . PRO A 1 175 ? -10.559 15.986 -1.794 1.00 92.12 175 PRO A CA 1
ATOM 1330 C C . PRO A 1 175 ? -9.583 14.994 -1.145 1.00 92.12 175 PRO A C 1
ATOM 1332 O O . PRO A 1 175 ? -9.107 15.203 -0.026 1.00 92.12 175 PRO A O 1
ATOM 1335 N N . ALA A 1 176 ? -9.286 13.916 -1.863 1.00 94.25 176 ALA A N 1
ATOM 1336 C CA . ALA A 1 176 ? -8.424 12.834 -1.397 1.00 94.25 176 ALA A CA 1
ATOM 1337 C C . ALA A 1 176 ? -7.583 12.295 -2.553 1.00 94.25 176 ALA A C 1
ATOM 1339 O O . ALA A 1 176 ? -8.040 12.292 -3.693 1.00 94.25 176 ALA A O 1
ATOM 1340 N N . SER A 1 177 ? -6.397 11.783 -2.265 1.00 93.75 177 SER A N 1
ATOM 1341 C CA . SER A 1 177 ? -5.557 11.103 -3.243 1.00 93.75 177 SER A CA 1
ATOM 1342 C C . SER A 1 177 ? -5.722 9.600 -3.107 1.00 93.75 177 SER A C 1
ATOM 1344 O O . SER A 1 177 ? -5.722 9.057 -2.004 1.00 93.75 177 SER A O 1
ATOM 1346 N N . GLU A 1 178 ? -5.858 8.918 -4.236 1.00 94.06 178 GLU A N 1
ATOM 1347 C CA . GLU A 1 178 ? -5.874 7.462 -4.285 1.00 94.06 178 GLU A CA 1
ATOM 1348 C C . GLU A 1 178 ? -4.437 6.944 -4.360 1.00 94.06 178 GLU A C 1
ATOM 1350 O O . GLU A 1 178 ? -3.677 7.299 -5.266 1.00 94.06 178 GLU A O 1
ATOM 1355 N N . ILE A 1 179 ? -4.070 6.092 -3.409 1.00 95.19 179 ILE A N 1
ATOM 1356 C CA . ILE A 1 179 ? -2.804 5.366 -3.373 1.00 95.19 179 ILE A CA 1
ATOM 1357 C C . ILE A 1 179 ? -3.053 3.957 -3.893 1.00 95.19 179 ILE A C 1
ATOM 1359 O O . ILE A 1 179 ? -3.912 3.246 -3.372 1.00 95.19 179 ILE A O 1
ATOM 1363 N N . ALA A 1 180 ? -2.296 3.550 -4.908 1.00 96.12 180 ALA A N 1
ATOM 1364 C CA . ALA A 1 180 ? -2.308 2.180 -5.399 1.00 96.12 180 ALA A CA 1
ATOM 1365 C C . ALA A 1 180 ? -1.211 1.373 -4.711 1.00 96.12 180 ALA A C 1
ATOM 1367 O O . ALA A 1 180 ? -0.044 1.740 -4.802 1.00 96.12 180 ALA A O 1
ATOM 1368 N N . ILE A 1 181 ? -1.593 0.281 -4.048 1.00 97.62 181 ILE A N 1
ATOM 1369 C CA . ILE A 1 181 ? -0.714 -0.596 -3.270 1.00 97.62 181 ILE A CA 1
ATOM 1370 C C . ILE A 1 181 ? -0.615 -1.959 -3.960 1.00 97.62 181 ILE A C 1
ATOM 1372 O O . ILE A 1 181 ? -1.616 -2.640 -4.190 1.00 97.62 181 ILE A O 1
ATOM 1376 N N . PHE A 1 182 ? 0.606 -2.390 -4.240 1.00 97.69 182 PHE A N 1
ATOM 1377 C CA . PHE A 1 182 ? 0.962 -3.620 -4.929 1.00 97.69 182 PHE A CA 1
ATOM 1378 C C . PHE A 1 182 ? 1.840 -4.506 -4.052 1.00 97.69 182 PHE A C 1
ATOM 1380 O O . PHE A 1 182 ? 2.569 -4.042 -3.182 1.00 97.69 182 PHE A O 1
ATOM 1387 N N . GLY A 1 183 ? 1.794 -5.807 -4.315 1.00 96.25 183 GLY A N 1
ATOM 1388 C CA . GLY A 1 183 ? 2.621 -6.799 -3.639 1.00 96.25 183 GLY A CA 1
ATOM 1389 C C . GLY A 1 183 ? 1.853 -8.076 -3.334 1.00 96.25 183 GLY A C 1
ATOM 1390 O O . GLY A 1 183 ? 0.732 -8.247 -3.821 1.00 96.25 183 GLY A O 1
ATOM 1391 N N . PRO A 1 184 ? 2.438 -8.989 -2.545 1.00 95.06 184 PRO A N 1
ATOM 1392 C CA . PRO A 1 184 ? 1.722 -10.142 -2.015 1.00 95.06 184 PRO A CA 1
ATOM 1393 C C . PRO A 1 184 ? 0.450 -9.717 -1.274 1.00 95.06 184 PRO A C 1
ATOM 1395 O O . PRO A 1 184 ? 0.411 -8.658 -0.649 1.00 95.06 184 PRO A O 1
ATOM 1398 N N . ALA A 1 185 ? -0.588 -10.555 -1.294 1.00 94.69 185 ALA A N 1
ATOM 1399 C CA . ALA A 1 185 ? -1.895 -10.184 -0.748 1.00 94.69 185 ALA A CA 1
ATOM 1400 C C . ALA A 1 185 ? -1.841 -9.728 0.725 1.00 94.69 185 ALA A C 1
ATOM 1402 O O . ALA A 1 185 ? -2.500 -8.755 1.080 1.00 94.69 185 ALA A O 1
ATOM 1403 N N . ARG A 1 186 ? -1.000 -10.369 1.552 1.00 94.81 186 ARG A N 1
ATOM 1404 C CA . ARG A 1 186 ? -0.775 -9.973 2.954 1.00 94.81 186 ARG A CA 1
ATOM 1405 C C . ARG A 1 186 ? -0.029 -8.643 3.087 1.00 94.81 186 ARG A C 1
ATOM 1407 O O . ARG A 1 186 ? -0.419 -7.825 3.906 1.00 94.81 186 ARG A O 1
ATOM 1414 N N . ALA A 1 187 ? 0.983 -8.405 2.251 1.00 96.00 187 ALA A N 1
ATOM 1415 C CA . ALA A 1 187 ? 1.739 -7.151 2.243 1.00 96.00 187 ALA A CA 1
ATOM 1416 C C . ALA A 1 187 ? 0.846 -5.958 1.870 1.00 96.00 187 ALA A C 1
ATOM 1418 O O . ALA A 1 187 ? 0.891 -4.922 2.527 1.00 96.00 187 ALA A O 1
ATOM 1419 N N . ARG A 1 188 ? -0.026 -6.125 0.861 1.00 96.62 188 ARG A N 1
ATOM 1420 C CA . ARG A 1 188 ? -1.008 -5.093 0.484 1.00 96.62 188 ARG A CA 1
ATOM 1421 C C . ARG A 1 188 ? -1.954 -4.764 1.637 1.00 96.62 188 ARG A C 1
ATOM 1423 O O . ARG A 1 188 ? -2.208 -3.596 1.892 1.00 96.62 188 ARG A O 1
ATOM 1430 N N . LEU A 1 189 ? -2.434 -5.796 2.331 1.00 95.94 189 LEU A N 1
ATOM 1431 C CA . LEU A 1 189 ? -3.329 -5.653 3.476 1.00 95.94 189 LEU A CA 1
ATOM 1432 C C . LEU A 1 189 ? -2.647 -4.941 4.657 1.00 95.94 189 LEU A C 1
ATOM 1434 O O . LEU A 1 189 ? -3.241 -4.058 5.263 1.00 95.94 189 LEU A O 1
ATOM 1438 N N . ALA A 1 190 ? -1.389 -5.288 4.948 1.00 96.56 190 ALA A N 1
ATOM 1439 C CA . ALA A 1 190 ? -0.590 -4.635 5.981 1.00 96.56 190 ALA A CA 1
ATOM 1440 C C . ALA A 1 190 ? -0.372 -3.142 5.674 1.00 96.56 190 ALA A C 1
ATOM 1442 O O . ALA A 1 190 ? -0.575 -2.292 6.534 1.00 96.56 190 ALA A O 1
ATOM 1443 N N . ALA A 1 191 ? -0.015 -2.809 4.430 1.00 97.56 191 ALA A N 1
ATOM 1444 C CA . ALA A 1 191 ? 0.152 -1.421 3.994 1.00 97.56 191 ALA A CA 1
ATOM 1445 C C . ALA A 1 191 ? -1.160 -0.624 4.019 1.00 97.56 191 ALA A C 1
ATOM 1447 O O . ALA A 1 191 ? -1.152 0.561 4.356 1.00 97.56 191 ALA A O 1
ATOM 1448 N N . GLU A 1 192 ? -2.284 -1.266 3.705 1.00 97.75 192 GLU A N 1
ATOM 1449 C CA . GLU A 1 192 ? -3.611 -0.664 3.813 1.00 97.75 192 GLU A CA 1
ATOM 1450 C C . GLU A 1 192 ? -3.952 -0.301 5.260 1.00 97.75 192 GLU A C 1
ATOM 1452 O O . GLU A 1 192 ? -4.191 0.877 5.526 1.00 97.75 192 GLU A O 1
ATOM 1457 N N . ILE A 1 193 ? -3.883 -1.246 6.207 1.00 97.12 193 ILE A N 1
ATOM 1458 C CA . ILE A 1 193 ? -4.199 -0.930 7.611 1.00 97.12 193 ILE A CA 1
ATOM 1459 C C . ILE A 1 193 ? -3.226 0.068 8.223 1.00 97.12 193 ILE A C 1
ATOM 1461 O O . ILE A 1 193 ? -3.629 0.894 9.033 1.00 97.12 193 ILE A O 1
ATOM 1465 N N . LYS A 1 194 ? -1.962 0.057 7.796 1.00 96.56 194 LYS A N 1
ATOM 1466 C CA . LYS A 1 194 ? -0.970 1.022 8.260 1.00 96.56 194 LYS A CA 1
ATOM 1467 C C . LYS A 1 194 ? -1.262 2.429 7.751 1.00 96.56 194 LYS A C 1
ATOM 1469 O O . LYS A 1 194 ? -1.125 3.402 8.487 1.00 96.56 194 LYS A O 1
ATOM 1474 N N . THR A 1 195 ? -1.719 2.537 6.505 1.00 97.19 195 THR A N 1
ATOM 1475 C CA . THR A 1 195 ? -2.201 3.804 5.944 1.00 97.19 195 THR A CA 1
ATOM 1476 C C . THR A 1 195 ? -3.449 4.279 6.687 1.00 97.19 195 THR A C 1
ATOM 1478 O O . THR A 1 195 ? -3.538 5.452 7.037 1.00 97.19 195 THR A O 1
ATOM 1481 N N . MET A 1 196 ? -4.388 3.376 6.987 1.00 96.56 196 MET A N 1
ATOM 1482 C CA . MET A 1 196 ? -5.583 3.691 7.778 1.00 96.56 196 MET A CA 1
ATOM 1483 C C . MET A 1 196 ? -5.216 4.166 9.189 1.00 96.56 196 MET A C 1
ATOM 1485 O O . MET A 1 196 ? -5.702 5.210 9.616 1.00 96.56 196 MET A O 1
ATOM 1489 N N . ALA A 1 197 ? -4.294 3.487 9.872 1.00 95.19 197 ALA A N 1
ATOM 1490 C CA . ALA A 1 197 ? -3.805 3.892 11.185 1.00 95.19 197 ALA A CA 1
ATOM 1491 C C . ALA A 1 197 ? -3.185 5.296 11.160 1.00 95.19 197 ALA A C 1
ATOM 1493 O O . ALA A 1 197 ? -3.525 6.120 11.999 1.00 95.19 197 ALA A O 1
ATOM 1494 N N . GLN A 1 198 ? -2.374 5.632 10.151 1.00 95.50 198 GLN A N 1
ATOM 1495 C CA . GLN A 1 198 ? -1.821 6.987 10.003 1.00 95.50 198 GLN A CA 1
ATOM 1496 C C . GLN A 1 198 ? -2.893 8.061 9.756 1.00 95.50 198 GLN A C 1
ATOM 1498 O O . GLN A 1 198 ? -2.728 9.206 10.181 1.00 95.50 198 GLN A O 1
ATOM 1503 N N . ILE A 1 199 ? -3.977 7.723 9.047 1.00 95.69 199 ILE A N 1
ATOM 1504 C CA . ILE A 1 199 ? -5.114 8.637 8.856 1.00 95.69 199 ILE A CA 1
ATOM 1505 C C . ILE A 1 199 ? -5.808 8.885 10.196 1.00 95.69 199 ILE A C 1
ATOM 1507 O O . ILE A 1 199 ? -6.047 10.038 10.545 1.00 95.69 199 ILE A O 1
ATOM 1511 N N . GLU A 1 200 ? -6.083 7.823 10.949 1.00 93.69 200 GLU A N 1
ATOM 1512 C CA . GLU A 1 200 ? -6.754 7.893 12.248 1.00 93.69 200 GLU A CA 1
ATOM 1513 C C . GLU A 1 200 ? -5.893 8.583 13.322 1.00 93.69 200 GLU A C 1
ATOM 1515 O O . GLU A 1 200 ? -6.413 9.353 14.124 1.00 93.69 200 GLU A O 1
ATOM 1520 N N . GLU A 1 201 ? -4.571 8.386 13.310 1.00 92.44 201 GLU A N 1
ATOM 1521 C CA . GLU A 1 201 ? -3.627 9.090 14.193 1.00 92.44 201 GLU A CA 1
ATOM 1522 C C . GLU A 1 201 ? -3.648 10.606 13.968 1.00 92.44 201 GLU A C 1
ATOM 1524 O O . GLU A 1 201 ? -3.431 11.380 14.897 1.00 92.44 201 GLU A O 1
ATOM 1529 N N . ARG A 1 202 ? -3.890 11.047 12.730 1.00 93.00 202 ARG A N 1
ATOM 1530 C CA . ARG A 1 202 ? -3.946 12.473 12.397 1.00 93.00 202 ARG A CA 1
ATOM 1531 C C . ARG A 1 202 ? -5.338 13.072 12.558 1.00 93.00 202 ARG A C 1
ATOM 1533 O O . ARG A 1 202 ? -5.465 14.250 12.889 1.00 93.00 202 ARG A O 1
ATOM 1540 N N . TYR A 1 203 ? -6.361 12.291 12.254 1.00 91.94 203 TYR A N 1
ATOM 1541 C CA . TYR A 1 203 ? -7.757 12.687 12.287 1.00 91.94 203 TYR A CA 1
ATOM 1542 C C . TYR A 1 203 ? -8.513 11.678 13.150 1.00 91.94 203 TYR A C 1
ATOM 1544 O O . TYR A 1 203 ? -9.142 10.761 12.632 1.00 91.94 203 TYR A O 1
ATOM 1552 N N . HIS A 1 204 ? -8.436 11.834 14.471 1.00 89.12 204 HIS A N 1
ATOM 1553 C CA . HIS A 1 204 ? -9.140 10.949 15.398 1.00 89.12 204 HIS A CA 1
ATOM 1554 C C . HIS A 1 204 ? -10.648 10.927 15.111 1.00 89.12 204 HIS A C 1
ATOM 1556 O O . HIS A 1 204 ? -11.262 11.970 14.869 1.00 89.12 204 HIS A O 1
ATOM 1562 N N . GLY A 1 205 ? -11.233 9.733 15.112 1.00 88.38 205 GLY A N 1
ATOM 1563 C CA . GLY A 1 205 ? -12.615 9.488 14.720 1.00 88.38 205 GLY A CA 1
ATOM 1564 C C . GLY A 1 205 ? -12.823 9.433 13.204 1.00 88.38 205 GLY A C 1
ATOM 1565 O O . GLY A 1 205 ? -13.968 9.361 12.752 1.00 88.38 205 GLY A O 1
ATOM 1566 N N . TYR A 1 206 ? -11.775 9.451 12.369 1.00 91.25 206 TYR A N 1
ATOM 1567 C CA . TYR A 1 206 ? -11.937 9.429 10.911 1.00 91.25 206 TYR A CA 1
ATOM 1568 C C . TYR A 1 206 ? -12.682 8.184 10.433 1.00 91.25 206 TYR A C 1
ATOM 1570 O O . TYR A 1 206 ? -13.514 8.300 9.532 1.00 91.25 206 TYR A O 1
ATOM 1578 N N . PHE A 1 207 ? -12.480 7.023 11.051 1.00 91.00 207 PHE A N 1
ATOM 1579 C CA . PHE A 1 207 ? -13.239 5.818 10.702 1.00 91.00 207 PHE A CA 1
ATOM 1580 C C . PHE A 1 207 ? -14.489 5.568 11.563 1.00 91.00 207 PHE A C 1
ATOM 1582 O O . PHE A 1 207 ? -15.294 4.695 11.235 1.00 91.00 207 PHE A O 1
ATOM 1589 N N . GLU A 1 208 ? -14.713 6.356 12.613 1.00 85.62 208 GLU A N 1
ATOM 1590 C CA . GLU A 1 208 ? -15.859 6.218 13.516 1.00 85.62 208 GLU A CA 1
ATOM 1591 C C . GLU A 1 208 ? -17.140 6.766 12.858 1.00 85.62 208 GLU A C 1
ATOM 1593 O O . GLU A 1 208 ? -17.421 7.967 12.857 1.00 85.62 208 GLU A O 1
ATOM 1598 N N . ARG A 1 209 ? -17.908 5.898 12.186 1.00 69.56 209 ARG A N 1
ATOM 1599 C CA . ARG A 1 209 ? -19.144 6.315 11.489 1.00 69.56 209 ARG A CA 1
ATOM 1600 C C . ARG A 1 209 ? -20.382 6.285 12.378 1.00 69.56 209 ARG A C 1
ATOM 1602 O O . ARG A 1 209 ? -21.266 7.125 12.217 1.00 69.56 209 ARG A O 1
ATOM 1609 N N . SER A 1 210 ? -20.492 5.302 13.267 1.00 62.12 210 SER A N 1
ATOM 1610 C CA . SER A 1 210 ? -21.681 5.106 14.121 1.00 62.12 210 SER A CA 1
ATOM 1611 C C . SER A 1 210 ? -21.402 4.251 15.361 1.00 62.12 210 SER A C 1
ATOM 1613 O O . SER A 1 210 ? -22.332 3.858 16.058 1.00 62.12 210 SER A O 1
ATOM 1615 N N . ALA A 1 211 ? -20.139 3.905 15.592 1.00 59.66 211 ALA A N 1
ATOM 1616 C CA . ALA A 1 211 ? -19.735 2.850 16.500 1.00 59.66 211 ALA A CA 1
ATOM 1617 C C . ALA A 1 211 ? -19.098 3.522 17.724 1.00 59.66 211 ALA A C 1
ATOM 1619 O O . ALA A 1 211 ? -18.068 4.164 17.585 1.00 59.66 211 ALA A O 1
ATOM 1620 N N . GLY A 1 212 ? -19.761 3.470 18.883 1.00 65.75 212 GLY A N 1
ATOM 1621 C CA . GLY A 1 212 ? -19.240 4.078 20.113 1.00 65.75 212 GLY A CA 1
ATOM 1622 C C . GLY A 1 212 ? -18.088 3.269 20.731 1.00 65.75 212 GLY A C 1
ATOM 1623 O O . GLY A 1 212 ? -17.723 2.213 20.212 1.00 65.75 212 GLY A O 1
ATOM 1624 N N . PRO A 1 213 ? -17.527 3.704 21.869 1.00 71.50 213 PRO A N 1
ATOM 1625 C CA . PRO A 1 213 ? -16.506 2.938 22.587 1.00 71.50 213 PRO A CA 1
ATOM 1626 C C . PRO A 1 213 ? -16.969 1.501 22.879 1.00 71.50 213 PRO A C 1
ATOM 1628 O O . PRO A 1 213 ? -18.103 1.297 23.312 1.00 71.50 213 PRO A O 1
ATOM 1631 N N . GLY A 1 214 ? -16.100 0.510 22.661 1.00 76.25 214 GLY A N 1
ATOM 1632 C CA . GLY A 1 214 ? -16.428 -0.910 22.848 1.00 76.25 214 GLY A CA 1
ATOM 1633 C C . GLY A 1 214 ? -17.199 -1.552 21.691 1.00 76.25 214 GLY A C 1
ATOM 1634 O O . GLY A 1 214 ? -17.755 -2.635 21.859 1.00 76.25 214 GLY A O 1
ATOM 1635 N N . SER A 1 215 ? -17.277 -0.888 20.538 1.00 87.50 215 SER A N 1
ATOM 1636 C CA . SER A 1 215 ? -17.904 -1.429 19.331 1.00 87.50 215 SER A CA 1
ATOM 1637 C C . SER A 1 215 ? -16.893 -2.086 18.390 1.00 87.50 215 SER A C 1
ATOM 1639 O O . SER A 1 215 ? -15.689 -1.828 18.442 1.00 87.50 215 SER A O 1
ATOM 1641 N N . GLU A 1 216 ? -17.400 -2.933 17.496 1.00 91.31 216 GLU A N 1
ATOM 1642 C CA . GLU A 1 216 ? -16.601 -3.657 16.511 1.00 91.31 216 GLU A CA 1
ATOM 1643 C C . GLU A 1 216 ? -17.279 -3.617 15.141 1.00 91.31 216 GLU A C 1
ATOM 1645 O O . GLU A 1 216 ? -18.502 -3.735 15.027 1.00 91.31 216 GLU A O 1
ATOM 1650 N N . VAL A 1 217 ? -16.476 -3.508 14.086 1.00 93.19 217 VAL A N 1
ATOM 1651 C CA . VAL A 1 217 ? -16.889 -3.742 12.701 1.00 93.19 217 VAL A CA 1
ATOM 1652 C C . VAL A 1 217 ? -16.044 -4.889 12.167 1.00 93.19 217 VAL A C 1
ATOM 1654 O O . VAL A 1 217 ? -14.838 -4.748 11.990 1.00 93.19 217 VAL A O 1
ATOM 1657 N N . LEU A 1 218 ? -16.682 -6.033 11.932 1.00 93.75 218 LEU A N 1
ATOM 1658 C CA . LEU A 1 218 ? -16.015 -7.260 11.500 1.00 93.75 218 LEU A CA 1
ATOM 1659 C C . LEU A 1 218 ? -16.196 -7.466 10.000 1.00 93.75 218 LEU A C 1
ATOM 1661 O O . LEU A 1 218 ? -17.314 -7.377 9.485 1.00 93.75 218 LEU A O 1
ATOM 1665 N N . ASP A 1 219 ? -15.111 -7.790 9.308 1.00 93.62 219 ASP A N 1
ATOM 1666 C CA . ASP A 1 219 ? -15.154 -8.160 7.902 1.00 93.62 219 ASP A CA 1
ATOM 1667 C C . ASP A 1 219 ? -15.715 -9.589 7.770 1.00 93.62 219 ASP A C 1
ATOM 1669 O O . ASP A 1 219 ? -15.140 -10.532 8.332 1.00 93.62 219 ASP A O 1
ATOM 1673 N N . PRO A 1 220 ? -16.827 -9.793 7.035 1.00 94.06 220 PRO A N 1
ATOM 1674 C CA . PRO A 1 220 ? -17.441 -11.109 6.880 1.00 94.06 220 PRO A CA 1
ATOM 1675 C C . PRO A 1 220 ? -16.604 -12.072 6.023 1.00 94.06 220 PRO A C 1
ATOM 1677 O O . PRO A 1 220 ? -16.912 -13.264 5.968 1.00 94.06 220 PRO A O 1
ATOM 1680 N N . VAL A 1 221 ? -15.571 -11.588 5.325 1.00 94.38 221 VAL A N 1
ATOM 1681 C CA . VAL A 1 221 ? -14.742 -12.403 4.436 1.00 94.38 221 VAL A CA 1
ATOM 1682 C C . VAL A 1 221 ? -13.916 -13.418 5.233 1.00 94.38 221 VAL A C 1
ATOM 1684 O O . VAL A 1 221 ? -13.126 -13.069 6.113 1.00 94.38 221 VAL A O 1
ATOM 1687 N N . GLU A 1 222 ? -14.047 -14.696 4.861 1.00 90.38 222 GLU A N 1
ATOM 1688 C CA . GLU A 1 222 ? -13.250 -15.809 5.410 1.00 90.38 222 GLU A CA 1
ATOM 1689 C C . GLU A 1 222 ? -11.747 -15.651 5.141 1.00 90.38 222 GLU A C 1
ATOM 1691 O O . GLU A 1 222 ? -10.898 -15.938 5.989 1.00 90.38 222 GLU A O 1
ATOM 1696 N N . GLY A 1 223 ? -11.422 -15.177 3.937 1.00 93.25 223 GLY A N 1
ATOM 1697 C CA . GLY A 1 223 ? -10.063 -14.880 3.510 1.00 93.25 223 GLY A CA 1
ATOM 1698 C C . GLY A 1 223 ? -9.485 -13.626 4.170 1.00 93.25 223 GLY A C 1
ATOM 1699 O O . GLY A 1 223 ? -9.784 -13.281 5.311 1.00 93.25 223 GLY A O 1
ATOM 1700 N N . LEU A 1 224 ? -8.615 -12.940 3.432 1.00 94.56 224 LEU A N 1
ATOM 1701 C CA . LEU A 1 224 ? -7.946 -11.732 3.910 1.00 94.56 224 LEU A CA 1
ATOM 1702 C C . LEU A 1 224 ? -8.926 -10.553 4.000 1.00 94.56 224 LEU A C 1
ATOM 1704 O O . LEU A 1 224 ? -9.318 -10.002 2.970 1.00 94.56 224 LEU A O 1
ATOM 1708 N N . GLY A 1 225 ? -9.259 -10.172 5.231 1.00 95.69 225 GLY A N 1
ATOM 1709 C CA . GLY A 1 225 ? -10.154 -9.065 5.579 1.00 95.69 225 GLY A CA 1
ATOM 1710 C C . GLY A 1 225 ? -9.574 -8.176 6.680 1.00 95.69 225 GLY A C 1
ATOM 1711 O O . GLY A 1 225 ? -8.478 -8.461 7.178 1.00 95.69 225 GLY A O 1
ATOM 1712 N N . ILE A 1 226 ? -10.294 -7.108 7.032 1.00 96.62 226 ILE A N 1
ATOM 1713 C CA . ILE A 1 226 ? -9.898 -6.126 8.058 1.00 96.62 226 ILE A CA 1
ATOM 1714 C C . ILE A 1 226 ? -11.034 -5.945 9.064 1.00 96.62 226 ILE A C 1
ATOM 1716 O O . ILE A 1 226 ? -12.078 -5.397 8.721 1.00 96.62 226 ILE A O 1
ATOM 1720 N N . ASP A 1 227 ? -10.796 -6.327 10.312 1.00 95.75 227 ASP A N 1
ATOM 1721 C CA . ASP A 1 227 ? -11.688 -6.011 11.423 1.00 95.75 227 ASP A CA 1
ATOM 1722 C C . ASP A 1 227 ? -11.237 -4.698 12.081 1.00 95.75 227 ASP A C 1
ATOM 1724 O O . ASP A 1 227 ? -10.046 -4.373 12.125 1.00 95.75 227 ASP A O 1
ATOM 1728 N N . MET A 1 228 ? -12.199 -3.937 12.590 1.00 94.81 228 MET A N 1
ATOM 1729 C CA . MET A 1 228 ? -11.991 -2.666 13.273 1.00 94.81 228 MET A CA 1
ATOM 1730 C C . MET A 1 228 ? -12.599 -2.757 14.667 1.00 94.81 228 MET A C 1
ATOM 1732 O O . MET A 1 228 ? -13.800 -2.990 14.801 1.00 94.81 228 MET A O 1
ATOM 1736 N N . VAL A 1 229 ? -11.776 -2.586 15.695 1.00 92.00 229 VAL A N 1
ATOM 1737 C CA . VAL A 1 229 ? -12.172 -2.743 17.098 1.00 92.00 229 VAL A CA 1
ATOM 1738 C C . VAL A 1 229 ? -11.916 -1.432 17.830 1.00 92.00 229 VAL A C 1
ATOM 1740 O O . VAL A 1 229 ? -10.773 -0.979 17.908 1.00 92.00 229 VAL A O 1
ATOM 1743 N N . TRP A 1 230 ? -12.972 -0.820 18.366 1.00 90.56 230 TRP A N 1
ATOM 1744 C CA . TRP A 1 230 ? -12.873 0.370 19.207 1.00 90.56 230 TRP A CA 1
ATOM 1745 C C . TRP A 1 230 ? -12.800 -0.054 20.666 1.00 90.56 230 TRP A C 1
ATOM 1747 O O . TRP A 1 230 ? -13.771 -0.555 21.232 1.00 90.56 230 TRP A O 1
ATOM 1757 N N . LEU A 1 231 ? -11.656 0.177 21.298 1.00 86.62 231 LEU A N 1
ATOM 1758 C CA . LEU A 1 231 ? -11.459 -0.148 22.704 1.00 86.62 231 LEU A CA 1
ATOM 1759 C C . LEU A 1 231 ? -12.348 0.746 23.584 1.00 86.62 231 LEU A C 1
ATOM 1761 O O . LEU A 1 231 ? -12.442 1.959 23.381 1.00 86.62 231 LEU A O 1
ATOM 1765 N N . ALA A 1 232 ? -13.029 0.141 24.557 1.00 82.25 232 ALA A N 1
ATOM 1766 C CA . ALA A 1 232 ? -13.754 0.878 25.591 1.00 82.25 232 ALA A CA 1
ATOM 1767 C C . ALA A 1 232 ? -12.765 1.460 26.613 1.00 82.25 232 ALA A C 1
ATOM 1769 O O . ALA A 1 232 ? -11.748 0.833 26.850 1.00 82.25 232 ALA A O 1
ATOM 1770 N N . GLY A 1 233 ? -13.076 2.592 27.259 1.00 72.06 233 GLY A N 1
ATOM 1771 C CA . GLY A 1 233 ? -12.284 3.171 28.365 1.00 72.06 233 GLY A CA 1
ATOM 1772 C C . GLY A 1 233 ? -10.951 3.829 27.965 1.00 72.06 233 GLY A C 1
ATOM 1773 O O . GLY A 1 233 ? -10.680 4.040 26.785 1.00 72.06 233 GLY A O 1
ATOM 1774 N N . ASP A 1 234 ? -10.102 4.133 28.956 1.00 64.12 234 ASP A N 1
ATOM 1775 C CA . ASP A 1 234 ? -8.767 4.747 28.776 1.00 64.12 234 ASP A CA 1
ATOM 1776 C C . ASP A 1 234 ? -7.696 3.705 28.404 1.00 64.12 234 ASP A C 1
ATOM 1778 O O . ASP A 1 234 ? -6.571 3.698 28.901 1.00 64.12 234 ASP A O 1
ATOM 1782 N N . PHE A 1 235 ? -8.046 2.769 27.524 1.00 62.44 235 PHE A N 1
ATOM 1783 C CA . PHE A 1 235 ? -7.136 1.712 27.084 1.00 62.44 235 PHE A CA 1
ATOM 1784 C C . PHE A 1 235 ? -6.130 2.204 26.032 1.00 62.44 235 PHE A C 1
ATOM 1786 O O . PHE A 1 235 ? -5.330 1.397 25.560 1.00 62.44 235 PHE A O 1
ATOM 1793 N N . GLU A 1 236 ? -6.108 3.501 25.702 1.00 62.41 236 GLU A N 1
ATOM 1794 C CA . GLU A 1 236 ? -5.108 4.118 24.812 1.00 62.41 236 GLU A CA 1
ATOM 1795 C C . GLU A 1 236 ? -3.674 3.820 25.278 1.00 62.41 236 GLU A C 1
ATOM 1797 O O . GLU A 1 236 ? -2.858 3.348 24.486 1.00 62.41 236 GLU A O 1
ATOM 1802 N N . ASP A 1 237 ? -3.397 3.946 26.582 1.00 61.03 237 ASP A N 1
ATOM 1803 C CA . ASP A 1 237 ? -2.085 3.621 27.169 1.00 61.03 237 ASP A CA 1
ATOM 1804 C C . ASP A 1 237 ? -1.733 2.130 27.031 1.00 61.03 237 ASP A C 1
ATOM 1806 O O . ASP A 1 237 ? -0.569 1.720 27.003 1.00 61.03 237 ASP A O 1
ATOM 1810 N N . SER A 1 238 ? -2.763 1.291 26.935 1.00 59.84 238 SER A N 1
ATOM 1811 C CA . SER A 1 238 ? -2.654 -0.161 26.875 1.00 59.84 238 SER A CA 1
ATOM 1812 C C . SER A 1 238 ? -2.625 -0.713 25.443 1.00 59.84 238 SER A C 1
ATOM 1814 O O . SER A 1 238 ? -2.327 -1.895 25.269 1.00 59.84 238 SER A O 1
ATOM 1816 N N . ALA A 1 239 ? -2.879 0.123 24.432 1.00 68.06 239 ALA A N 1
ATOM 1817 C CA . ALA A 1 239 ? -2.935 -0.225 23.012 1.00 68.06 239 ALA A CA 1
ATOM 1818 C C . ALA A 1 239 ? -1.708 0.293 22.244 1.00 68.06 239 ALA A C 1
ATOM 1820 O O . ALA A 1 239 ? -1.796 0.694 21.083 1.00 68.06 239 ALA A O 1
ATOM 1821 N N . SER A 1 240 ? -0.540 0.308 22.894 1.00 78.94 240 SER A N 1
ATOM 1822 C CA . SER A 1 240 ? 0.702 0.786 22.283 1.00 78.94 240 SER A CA 1
ATOM 1823 C C . SER A 1 240 ? 1.092 -0.021 21.038 1.00 78.94 240 SER A C 1
ATOM 1825 O O . SER A 1 240 ? 0.795 -1.215 20.935 1.00 78.94 240 SER A O 1
ATOM 1827 N N . ARG A 1 241 ? 1.843 0.605 20.118 1.00 81.38 241 ARG A N 1
ATOM 1828 C CA . ARG A 1 241 ? 2.380 -0.071 18.920 1.00 81.38 241 ARG A CA 1
ATOM 1829 C C . ARG A 1 241 ? 3.128 -1.361 19.264 1.00 81.38 241 ARG A C 1
ATOM 1831 O O . ARG A 1 241 ? 2.934 -2.374 18.607 1.00 81.38 241 ARG A O 1
ATOM 1838 N N . THR A 1 242 ? 3.896 -1.368 20.355 1.00 84.12 242 THR A N 1
ATOM 1839 C CA . THR A 1 242 ? 4.609 -2.565 20.833 1.00 84.12 242 THR A CA 1
ATOM 1840 C C . THR A 1 242 ? 3.663 -3.722 21.149 1.00 84.12 242 THR A C 1
ATOM 1842 O O . THR A 1 242 ? 3.967 -4.875 20.859 1.00 84.12 242 THR A O 1
ATOM 1845 N N . ARG A 1 243 ? 2.493 -3.446 21.734 1.00 85.75 243 ARG A N 1
ATOM 1846 C CA . ARG A 1 243 ? 1.504 -4.490 22.027 1.00 85.75 243 ARG A CA 1
ATOM 1847 C C . ARG A 1 243 ? 0.787 -4.961 20.766 1.00 85.75 243 ARG A C 1
ATOM 1849 O O . ARG A 1 243 ? 0.566 -6.161 20.633 1.00 85.75 243 ARG A O 1
ATOM 1856 N N . ALA A 1 244 ? 0.503 -4.062 19.824 1.00 89.25 244 ALA A N 1
ATOM 1857 C CA . ALA A 1 244 ? -0.014 -4.434 18.506 1.00 89.25 244 ALA A CA 1
ATOM 1858 C C . ALA A 1 244 ? 0.974 -5.340 17.738 1.00 89.25 244 ALA A C 1
ATOM 1860 O O . ALA A 1 244 ? 0.568 -6.334 17.136 1.00 89.25 244 ALA A O 1
ATOM 1861 N N . GLU A 1 245 ? 2.280 -5.078 17.828 1.00 89.94 245 GLU A N 1
ATOM 1862 C CA . GLU A 1 245 ? 3.328 -5.937 17.257 1.00 89.94 245 GLU A CA 1
ATOM 1863 C C . GLU A 1 245 ? 3.362 -7.328 17.914 1.00 89.94 245 GLU A C 1
ATOM 1865 O O . GLU A 1 245 ? 3.389 -8.343 17.213 1.00 89.94 245 GLU A O 1
ATOM 1870 N N . ILE A 1 246 ? 3.292 -7.397 19.249 1.00 90.94 246 ILE A N 1
ATOM 1871 C CA . ILE A 1 246 ? 3.215 -8.672 19.986 1.00 90.94 246 ILE A CA 1
ATOM 1872 C C . ILE A 1 246 ? 1.968 -9.459 19.564 1.00 90.94 246 ILE A C 1
ATOM 1874 O O . ILE A 1 246 ? 2.057 -10.653 19.266 1.00 90.94 246 ILE A O 1
ATOM 1878 N N . LEU A 1 247 ? 0.815 -8.790 19.489 1.00 92.12 247 LEU A N 1
ATOM 1879 C CA . LEU A 1 247 ? -0.449 -9.405 19.094 1.00 92.12 247 LEU A CA 1
ATOM 1880 C C . LEU A 1 247 ? -0.416 -9.891 17.641 1.00 92.12 247 LEU A C 1
ATOM 1882 O O . LEU A 1 247 ? -0.898 -10.986 17.348 1.00 92.12 247 LEU A O 1
ATOM 1886 N N . SER A 1 248 ? 0.206 -9.127 16.740 1.00 93.31 248 SER A N 1
ATOM 1887 C CA . SER A 1 248 ? 0.459 -9.539 15.354 1.00 93.31 248 SER A CA 1
ATOM 1888 C C . SER A 1 248 ? 1.257 -10.843 15.308 1.00 93.31 248 SER A C 1
ATOM 1890 O O . SER A 1 248 ? 0.859 -11.794 14.631 1.00 93.31 248 SER A O 1
ATOM 1892 N N . GLY A 1 249 ? 2.342 -10.924 16.087 1.00 92.12 249 GLY A N 1
ATOM 1893 C CA . GLY A 1 249 ? 3.181 -12.117 16.187 1.00 92.12 249 GLY A CA 1
ATOM 1894 C C . GLY A 1 249 ? 2.441 -13.337 16.740 1.00 92.12 249 GLY A C 1
ATOM 1895 O O . GLY A 1 249 ? 2.549 -14.425 16.177 1.00 92.12 249 GLY A O 1
ATOM 1896 N N . ALA A 1 250 ? 1.652 -13.159 17.803 1.00 93.44 250 ALA A N 1
ATOM 1897 C CA . ALA A 1 250 ? 0.931 -14.249 18.464 1.00 93.44 250 ALA A CA 1
ATOM 1898 C C . ALA A 1 250 ? -0.254 -14.781 17.638 1.00 93.44 250 ALA A C 1
ATOM 1900 O O . ALA A 1 250 ? -0.480 -15.989 17.554 1.00 93.44 250 ALA A O 1
ATOM 1901 N N . SER A 1 251 ? -1.012 -13.887 17.001 1.00 93.38 251 SER A N 1
ATOM 1902 C CA . SER A 1 251 ? -2.201 -14.252 16.219 1.00 93.38 251 SER A CA 1
ATOM 1903 C C . SER A 1 251 ? -1.869 -14.705 14.793 1.00 93.38 251 SER A C 1
ATOM 1905 O O . SER A 1 251 ? -2.641 -15.448 14.168 1.00 93.38 251 SER A O 1
ATOM 1907 N N . GLY A 1 252 ? -0.718 -14.275 14.270 1.00 92.44 252 GLY A N 1
ATOM 1908 C CA . GLY A 1 252 ? -0.365 -14.396 12.862 1.00 92.44 252 GLY A CA 1
ATOM 1909 C C . GLY A 1 252 ? -1.171 -13.452 11.965 1.00 92.44 252 GLY A C 1
ATOM 1910 O O . GLY A 1 252 ? -1.327 -13.762 10.782 1.00 92.44 252 GLY A O 1
ATOM 1911 N N . CYS A 1 253 ? -1.711 -12.358 12.510 1.00 94.44 253 CYS A N 1
ATOM 1912 C CA . CYS A 1 253 ? -2.320 -11.235 11.788 1.00 94.44 253 CYS A CA 1
ATOM 1913 C C . CYS A 1 253 ? -1.331 -10.077 11.612 1.00 94.44 253 CYS A C 1
ATOM 1915 O O . CYS A 1 253 ? -0.211 -10.106 12.112 1.00 94.44 253 CYS A O 1
ATOM 1917 N N . HIS A 1 254 ? -1.774 -9.041 10.907 1.00 95.56 254 HIS A N 1
ATOM 1918 C CA . HIS A 1 254 ? -1.244 -7.694 11.053 1.00 95.56 254 HIS A CA 1
ATOM 1919 C C . HIS A 1 254 ? -2.192 -6.898 11.942 1.00 95.56 254 HIS A C 1
ATOM 1921 O O . HIS A 1 254 ? -3.393 -6.870 11.683 1.00 95.56 254 HIS A O 1
ATOM 1927 N N . VAL A 1 255 ? -1.656 -6.279 12.983 1.00 95.69 255 VAL A N 1
ATOM 1928 C CA . VAL A 1 255 ? -2.403 -5.434 13.904 1.00 95.69 255 VAL A CA 1
ATOM 1929 C C . VAL A 1 255 ? -1.735 -4.070 13.942 1.00 95.69 255 VAL A C 1
ATOM 1931 O O . VAL A 1 255 ? -0.532 -3.977 14.168 1.00 95.69 255 VAL A O 1
ATOM 1934 N N . GLU A 1 256 ? -2.520 -3.024 13.725 1.00 95.25 256 GLU A N 1
ATOM 1935 C CA . GLU A 1 256 ? -2.090 -1.632 13.856 1.00 95.25 256 GLU A CA 1
ATOM 1936 C C . GLU A 1 256 ? -3.046 -0.927 14.822 1.00 95.25 256 GLU A C 1
ATOM 1938 O O . GLU A 1 256 ? -4.256 -1.156 14.778 1.00 95.25 256 GLU A O 1
ATOM 1943 N N . SER A 1 257 ? -2.515 -0.082 15.703 1.00 92.31 257 SER A N 1
ATOM 1944 C CA . SER A 1 257 ? -3.309 0.700 16.652 1.00 92.31 257 SER A CA 1
ATOM 1945 C C . SER A 1 257 ? -3.158 2.197 16.393 1.00 92.31 257 SER A C 1
ATOM 1947 O O . SER A 1 257 ? -2.063 2.686 16.117 1.00 92.31 257 SER A O 1
ATOM 1949 N N . ALA A 1 258 ? -4.270 2.925 16.480 1.00 90.94 258 ALA A N 1
ATOM 1950 C CA . ALA A 1 258 ? -4.337 4.374 16.339 1.00 90.94 258 ALA A CA 1
ATOM 1951 C C . ALA A 1 258 ? -5.331 4.938 17.366 1.00 90.94 258 ALA A C 1
ATOM 1953 O O . ALA A 1 258 ? -6.548 4.880 17.182 1.00 90.94 258 ALA A O 1
ATOM 1954 N N . GLY A 1 259 ? -4.810 5.456 18.482 1.00 86.38 259 GLY A N 1
ATOM 1955 C CA . GLY A 1 259 ? -5.635 5.863 19.622 1.00 86.38 259 GLY A CA 1
ATOM 1956 C C . GLY A 1 259 ? -6.450 4.684 20.164 1.00 86.38 259 GLY A C 1
ATOM 1957 O O . GLY A 1 259 ? -5.887 3.669 20.569 1.00 86.38 259 GLY A O 1
ATOM 1958 N N . ARG A 1 260 ? -7.783 4.805 20.142 1.00 86.94 260 ARG A N 1
ATOM 1959 C CA . ARG A 1 260 ? -8.726 3.764 20.606 1.00 86.94 260 ARG A CA 1
ATOM 1960 C C . ARG A 1 260 ? -9.072 2.728 19.546 1.00 86.94 260 ARG A C 1
ATOM 1962 O O . ARG A 1 260 ? -9.730 1.741 19.865 1.00 86.94 260 ARG A O 1
ATOM 1969 N N . LEU A 1 261 ? -8.685 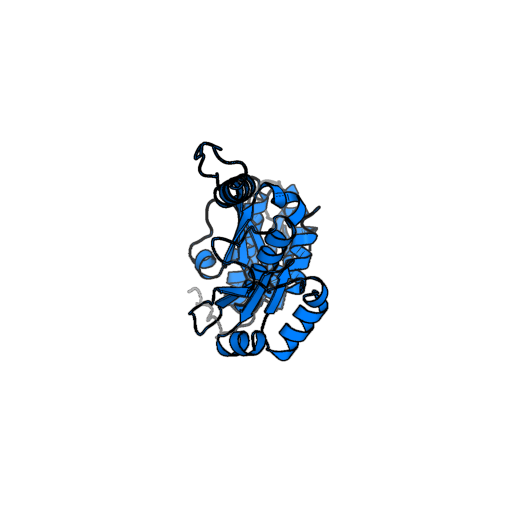2.965 18.297 1.00 90.94 261 LEU A N 1
ATOM 1970 C CA . LEU A 1 261 ? -9.024 2.103 17.180 1.00 90.94 261 LEU A CA 1
ATOM 1971 C C . LEU A 1 261 ? -7.888 1.120 16.906 1.00 90.94 261 LEU A C 1
ATOM 1973 O O . LEU A 1 261 ? -6.744 1.514 16.677 1.00 90.94 261 LEU A O 1
ATOM 1977 N N . VAL A 1 262 ? -8.222 -0.165 16.898 1.00 93.31 262 VAL A N 1
ATOM 1978 C CA . VAL A 1 262 ? -7.323 -1.251 16.514 1.00 93.31 262 VAL A CA 1
ATOM 1979 C C . VAL A 1 262 ? -7.809 -1.852 15.201 1.00 93.31 262 VAL A C 1
ATOM 1981 O O . VAL A 1 262 ? -8.955 -2.286 15.082 1.00 93.31 262 VAL A O 1
ATOM 1984 N N . PHE A 1 263 ? -6.922 -1.889 14.213 1.00 95.62 263 PHE A N 1
ATOM 1985 C CA . PHE A 1 263 ? -7.139 -2.557 12.937 1.00 95.62 263 PHE A CA 1
ATOM 1986 C C . PHE A 1 263 ? -6.519 -3.947 13.000 1.00 95.62 263 PHE A C 1
ATOM 1988 O O . PHE A 1 263 ? -5.325 -4.077 13.267 1.00 95.62 263 PHE A O 1
ATOM 1995 N N . VAL A 1 264 ? -7.303 -4.983 12.717 1.00 96.38 264 VAL A N 1
ATOM 1996 C CA . VAL A 1 264 ? -6.851 -6.378 12.726 1.00 96.38 264 VAL A CA 1
ATOM 1997 C C . VAL A 1 264 ? -7.038 -6.963 11.336 1.00 96.38 264 VAL A C 1
ATOM 1999 O O . VAL A 1 264 ? -8.160 -7.151 10.875 1.00 96.38 264 VAL A O 1
ATOM 2002 N N . ALA A 1 265 ? -5.944 -7.289 10.656 1.00 97.06 265 ALA A N 1
ATOM 2003 C CA . ALA A 1 265 ? -5.977 -7.762 9.281 1.00 97.06 265 ALA A CA 1
ATOM 2004 C C . ALA A 1 265 ? -5.324 -9.133 9.109 1.00 97.06 265 ALA A C 1
ATOM 2006 O O . ALA A 1 265 ? -4.186 -9.378 9.509 1.00 97.06 265 ALA A O 1
ATOM 2007 N N . GLY A 1 266 ? -6.034 -10.049 8.464 1.00 96.38 266 GLY A N 1
ATOM 2008 C CA . GLY A 1 266 ? -5.599 -11.437 8.316 1.00 96.38 266 GLY A CA 1
ATOM 2009 C C . GLY A 1 266 ? -6.724 -12.320 7.804 1.00 96.38 266 GLY A C 1
ATOM 2010 O O . GLY A 1 266 ? -7.734 -11.800 7.340 1.00 96.38 266 GLY A O 1
ATOM 2011 N N . ALA A 1 267 ? -6.564 -13.643 7.875 1.00 96.25 267 ALA A N 1
ATOM 2012 C CA . ALA A 1 267 ? -7.672 -14.576 7.634 1.00 96.25 267 ALA A CA 1
ATOM 2013 C C . ALA A 1 267 ? -8.634 -14.613 8.834 1.00 96.25 267 ALA A C 1
ATOM 2015 O O . ALA A 1 267 ? -8.190 -14.367 9.955 1.00 96.25 267 ALA A O 1
ATOM 2016 N N . ARG A 1 268 ? -9.912 -14.972 8.640 1.00 95.25 268 ARG A N 1
ATOM 2017 C CA . ARG A 1 268 ? -10.951 -14.892 9.692 1.00 95.25 268 ARG A CA 1
ATOM 2018 C C . ARG A 1 268 ? -10.537 -15.546 11.010 1.00 95.25 268 ARG A C 1
ATOM 2020 O O . ARG A 1 268 ? -10.628 -14.922 12.061 1.00 95.25 268 ARG A O 1
ATOM 2027 N N . GLY A 1 269 ? -10.005 -16.767 10.957 1.00 94.94 269 GLY A N 1
ATOM 2028 C CA . GLY A 1 269 ? -9.540 -17.469 12.159 1.00 94.94 269 GLY A CA 1
ATOM 2029 C C . GLY A 1 269 ? -8.333 -16.812 12.840 1.00 94.94 269 GLY A C 1
ATOM 2030 O O . GLY A 1 269 ? -8.169 -16.941 14.046 1.00 94.94 269 GLY A O 1
ATOM 2031 N N . GLN A 1 270 ? -7.486 -16.096 12.094 1.00 95.44 270 GLN A N 1
ATOM 2032 C CA . GLN A 1 270 ? -6.389 -15.322 12.678 1.00 95.44 270 GLN A CA 1
ATOM 2033 C C . GLN A 1 270 ? -6.925 -14.049 13.350 1.00 95.44 270 GLN A C 1
ATOM 2035 O O . GLN A 1 270 ? -6.478 -13.712 14.443 1.00 95.44 270 GLN A O 1
ATOM 2040 N N . ARG A 1 271 ? -7.897 -13.365 12.722 1.00 96.31 271 ARG A N 1
ATOM 2041 C CA . ARG A 1 271 ? -8.508 -12.142 13.268 1.00 96.31 271 ARG A CA 1
ATOM 2042 C C . ARG A 1 271 ? -9.297 -12.429 14.545 1.00 96.31 271 ARG A C 1
ATOM 2044 O O . ARG A 1 271 ? -9.105 -11.733 15.533 1.00 96.31 271 ARG A O 1
ATOM 2051 N N . ALA A 1 272 ? -10.066 -13.521 14.563 1.00 94.06 272 ALA A N 1
ATOM 2052 C CA . ALA A 1 272 ? -10.771 -13.986 15.757 1.00 94.06 272 ALA A CA 1
ATOM 2053 C C . ALA A 1 272 ? -9.814 -14.206 16.940 1.00 94.06 272 ALA A C 1
ATOM 2055 O O . ALA A 1 272 ? -10.041 -13.656 18.010 1.00 94.06 272 ALA A O 1
ATOM 2056 N N . ARG A 1 273 ? -8.687 -14.901 16.715 1.00 93.38 273 ARG A N 1
ATOM 2057 C CA . ARG A 1 273 ? -7.650 -15.112 17.743 1.00 93.38 273 ARG A CA 1
ATOM 2058 C C . ARG A 1 273 ? -6.943 -13.843 18.212 1.00 93.38 273 ARG A C 1
ATOM 2060 O O . ARG A 1 273 ? -6.365 -13.855 19.284 1.00 93.38 273 ARG A O 1
ATOM 2067 N N . ALA A 1 274 ? -6.853 -12.816 17.370 1.00 92.81 274 ALA A N 1
ATOM 2068 C CA . ALA A 1 274 ? -6.242 -11.550 17.770 1.00 92.81 274 ALA A CA 1
ATOM 2069 C C . ALA A 1 274 ? -7.191 -10.715 18.638 1.00 92.81 274 ALA A C 1
ATOM 2071 O O . ALA A 1 274 ? -6.740 -9.873 19.404 1.00 92.81 274 ALA A O 1
ATOM 2072 N N . ARG A 1 275 ? -8.499 -10.906 18.464 1.00 89.69 275 ARG A N 1
ATOM 2073 C CA . ARG A 1 275 ? -9.534 -10.165 19.176 1.00 89.69 275 ARG A CA 1
ATOM 2074 C C . ARG A 1 275 ? -9.865 -10.778 20.541 1.00 89.69 275 ARG A C 1
ATOM 2076 O O . ARG A 1 275 ? -10.126 -10.025 21.472 1.00 89.69 275 ARG A O 1
ATOM 2083 N N . GLU A 1 276 ? -9.932 -12.108 20.609 1.00 85.56 276 GLU A N 1
ATOM 2084 C CA . GLU A 1 276 ? -10.190 -12.887 21.836 1.00 85.56 276 GLU A CA 1
ATOM 2085 C C . GLU A 1 276 ? -9.007 -12.849 22.811 1.00 85.56 276 GLU A C 1
ATOM 2087 O O . GLU A 1 276 ? -9.272 -12.719 24.027 1.00 85.56 276 GLU A O 1
#

pLDDT: mean 84.92, std 13.97, range [34.75, 97.75]

Secondary structure (DSSP, 8-state):
-------PPPSTTEEEEEEEPPTT--HHHHHHHHHSTTHHHHHHHHT-SEEEEEEEEE--SSS--EEEEEEEEEEEHHHHHHHHHHHHHHHHHHTTT--SS--HHHHTTEEEEEEEHHHHHHHH-GGGHHHHHHHHHH--EEEEEEEEPP---------TTSHHHHHHHHHHHS-EEEEEEESSHHHHHHHHHHHHHHHHHHSTTSS-SS--TT-EE----SSSEEEEEE--SSGGGGS-HHHHHHHHHHHTSEEEEETTEEEEEE-HHHHHHHH-

Organism: Alexandrium catenella (NCBI:txid2925)